Protein AF-0000000079002920 (afdb_homodimer)

pLDDT: mean 90.96, std 10.33, range [39.94, 98.31]

Solvent-accessible surface area (backbone atoms only — not comparable to full-atom values): 13428 Å² total; per-residue (Å²): 111,64,46,46,27,51,39,36,34,71,61,68,38,54,66,67,44,14,40,54,50,39,52,27,58,71,65,64,47,71,38,35,64,67,55,49,22,68,75,62,68,47,57,54,75,66,45,52,60,40,48,52,51,34,36,73,72,64,50,34,47,80,46,75,56,90,93,41,62,26,37,28,46,63,95,52,34,67,57,51,47,52,40,51,45,49,48,51,52,29,51,36,48,49,49,29,38,69,70,58,64,87,40,78,66,32,55,58,48,47,53,51,32,52,43,46,48,51,49,51,58,50,72,77,106,111,66,45,45,26,51,39,36,34,72,60,68,37,55,69,68,44,14,39,54,50,39,49,27,58,72,64,65,48,71,38,35,64,67,55,48,21,67,75,63,69,48,58,54,77,67,45,52,60,38,48,52,51,34,36,73,70,65,50,32,44,79,47,76,56,90,91,42,61,26,39,30,47,63,95,53,32,68,57,51,47,52,39,51,45,50,49,51,51,31,50,36,47,49,49,30,38,69,70,60,68,85,40,76,67,32,56,57,50,47,52,51,32,52,44,47,48,50,48,50,58,50,72,75,102

InterPro domains:
  IPR036388 Winged helix-like DNA-binding domain superfamily [G3DSA:1.10.10.10] (1-74)
  IPR036390 Winged helix DNA-binding domain superfamily [SSF46785] (3-101)

Foldseek 3Di:
DVVQLVVVVVLPADSLLSLLLVVQQVVQDWDFLVRSCVRSVHDSVVNVVSQVVCVVVVLWDWDDDPPTITIHGDPCSVVVSVLVSLVVVLVVLVVVLVVVPPDPVSVVSVVVSVVSVVVSVVSVD/DVVQLVVVVVLPADSLLSLLLVVQQVVQDWDFLVRSCVRSVHDSVVNVVSVVVCVVVVLWDWDDDPPTITIHGDPCSVVVSVLVSLVVVLVVLVVVLVVVPDDPVSVVSVVVSVVSVVVSVVSVD

Sequence (250 aa):
MRSLVDLLIFLGLPAVAASALAVLIKESIPLSLSELSEKTGYAKSHLCTHLKHLVFNGLVKVKKVGRKKLFYTDRDTLTRLIIKHLNELKSRIDFVVNETNNSEFSNILLSYSRKLHEVIYLGRIMRSLVDLLIFLGLPAVAASALAVLIKESIPLSLSELSEKTGYAKSHLCTHLKHLVFNGLVKVKKVGRKKLFYTDRDTLTRLIIKHLNELKSRIDFVVNETNNSEFSNILLSYSRKLHEVIYLGRI

Radius of gyration: 21.23 Å; Cα contacts (8 Å, |Δi|>4): 312; chains: 2; bounding box: 41×76×41 Å

Structure (mmCIF, N/CA/C/O backbone):
data_AF-0000000079002920-model_v1
#
loop_
_entity.id
_entity.type
_entity.pdbx_description
1 polymer 'HTH arsR-type domain-containing protein'
#
loop_
_atom_site.group_PDB
_atom_site.id
_atom_site.type_symbol
_atom_site.label_atom_id
_atom_site.label_alt_id
_atom_site.label_comp_id
_atom_site.label_asym_id
_atom_site.label_entity_id
_atom_site.label_seq_id
_atom_site.pdbx_PDB_ins_code
_atom_site.Cartn_x
_atom_site.Cartn_y
_atom_site.Cartn_z
_atom_site.occupancy
_atom_site.B_iso_or_equiv
_atom_si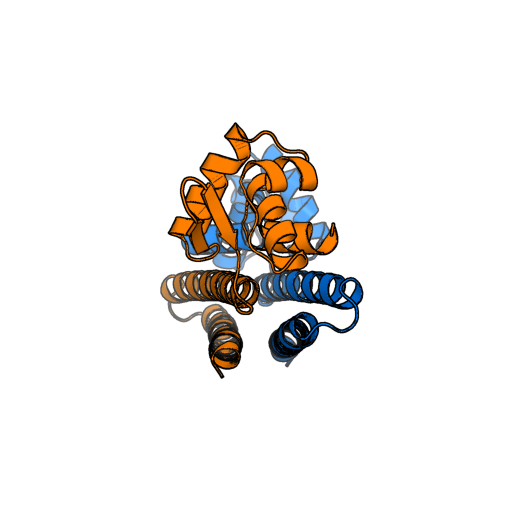te.auth_seq_id
_atom_site.auth_comp_id
_atom_site.auth_asym_id
_atom_site.auth_atom_id
_atom_site.pdbx_PDB_model_num
ATOM 1 N N . MET A 1 1 ? 5.906 11.891 15.695 1 69.06 1 MET A N 1
ATOM 2 C CA . MET A 1 1 ? 5.785 12.367 14.32 1 69.06 1 MET A CA 1
ATOM 3 C C . MET A 1 1 ? 6.285 11.32 13.336 1 69.06 1 MET A C 1
ATOM 5 O O . MET A 1 1 ? 5.785 11.234 12.211 1 69.06 1 MET A O 1
ATOM 9 N N . ARG A 1 2 ? 7.098 10.453 13.852 1 89.31 2 ARG A N 1
ATOM 10 C CA . ARG A 1 2 ? 7.723 9.469 12.969 1 89.31 2 ARG A CA 1
ATOM 11 C C . ARG A 1 2 ? 6.707 8.453 12.469 1 89.31 2 ARG A C 1
ATOM 13 O O . ARG A 1 2 ? 6.727 8.07 11.297 1 89.31 2 ARG A O 1
ATOM 20 N N . SER A 1 3 ? 5.754 8.195 13.312 1 94.69 3 SER A N 1
ATOM 21 C CA . SER A 1 3 ? 4.77 7.188 12.93 1 94.69 3 SER A CA 1
ATOM 22 C C . SER A 1 3 ? 3.842 7.707 11.844 1 94.69 3 SER A C 1
ATOM 24 O O . SER A 1 3 ? 3.432 6.953 10.961 1 94.69 3 SER A O 1
ATOM 26 N N . LEU A 1 4 ? 3.525 8.953 11.938 1 95.5 4 LEU A N 1
ATOM 27 C CA . LEU A 1 4 ? 2.648 9.539 10.93 1 95.5 4 LEU A CA 1
ATOM 28 C C . LEU A 1 4 ? 3.355 9.641 9.586 1 95.5 4 LEU A C 1
ATOM 30 O O . LEU A 1 4 ? 2.775 9.312 8.547 1 95.5 4 LEU A O 1
ATOM 34 N N . VAL A 1 5 ? 4.594 10.062 9.656 1 97.31 5 VAL A N 1
ATOM 35 C CA . VAL A 1 5 ? 5.375 10.148 8.43 1 97.31 5 VAL A CA 1
ATOM 36 C C . VAL A 1 5 ? 5.488 8.766 7.789 1 97.31 5 VAL A C 1
ATOM 38 O O . VAL A 1 5 ? 5.32 8.617 6.578 1 97.31 5 VAL A O 1
ATOM 41 N N . ASP A 1 6 ? 5.723 7.766 8.594 1 97.56 6 ASP A N 1
ATOM 42 C CA . ASP A 1 6 ? 5.84 6.395 8.102 1 97.56 6 ASP A CA 1
ATOM 43 C C . ASP A 1 6 ? 4.535 5.926 7.465 1 97.56 6 ASP A C 1
ATOM 45 O O . ASP A 1 6 ? 4.551 5.25 6.434 1 97.56 6 ASP A O 1
ATOM 49 N N . LEU A 1 7 ? 3.424 6.227 8.094 1 97.31 7 LEU A N 1
ATOM 50 C CA . LEU A 1 7 ? 2.119 5.875 7.539 1 97.31 7 LEU A CA 1
ATOM 51 C C . LEU A 1 7 ? 1.91 6.539 6.18 1 97.31 7 LEU A C 1
ATOM 53 O O . LEU A 1 7 ? 1.489 5.883 5.223 1 97.31 7 LEU A O 1
ATOM 57 N N . LEU A 1 8 ? 2.266 7.805 6.117 1 97.94 8 LEU A N 1
ATOM 58 C CA . LEU A 1 8 ? 2.051 8.555 4.883 1 97.94 8 LEU A CA 1
ATOM 59 C C . LEU A 1 8 ? 2.926 8.008 3.76 1 97.94 8 LEU A C 1
ATOM 61 O O . LEU A 1 8 ? 2.492 7.941 2.607 1 97.94 8 LEU A O 1
ATOM 65 N N . ILE A 1 9 ? 4.086 7.574 4.078 1 97.69 9 ILE A N 1
ATOM 66 C CA . ILE A 1 9 ? 4.965 6.934 3.107 1 97.69 9 ILE A CA 1
ATOM 67 C C . ILE A 1 9 ? 4.367 5.602 2.666 1 97.69 9 ILE A C 1
ATOM 69 O O . ILE A 1 9 ? 4.348 5.285 1.474 1 97.69 9 ILE A O 1
ATOM 73 N N . PHE A 1 10 ? 3.85 4.91 3.613 1 97.62 10 PHE A N 1
ATOM 74 C CA . PHE A 1 10 ? 3.205 3.641 3.307 1 97.62 10 PHE A CA 1
ATOM 75 C C . PHE A 1 10 ? 2.031 3.842 2.357 1 97.62 10 PHE A C 1
ATOM 77 O O . PHE A 1 10 ? 1.764 2.996 1.503 1 97.62 10 PHE A O 1
ATOM 84 N N . LEU A 1 11 ? 1.445 4.969 2.475 1 97.25 11 LEU A N 1
ATOM 85 C CA . LEU A 1 11 ? 0.283 5.281 1.651 1 97.25 11 LEU A CA 1
ATOM 86 C C . LEU A 1 11 ? 0.709 5.816 0.289 1 97.25 11 LEU A C 1
ATOM 88 O O . LEU A 1 11 ? -0.135 6.207 -0.521 1 97.25 11 LEU A O 1
ATOM 92 N N . GLY A 1 12 ? 1.978 5.957 0.015 1 95.75 12 GLY A N 1
ATOM 93 C CA . GLY A 1 12 ? 2.438 6.191 -1.345 1 95.75 12 GLY A CA 1
ATOM 94 C C . GLY A 1 12 ? 3.092 7.547 -1.527 1 95.75 12 GLY A C 1
ATOM 95 O O . GLY A 1 12 ? 3.475 7.91 -2.641 1 95.75 12 GLY A O 1
ATOM 96 N N . LEU A 1 13 ? 3.266 8.258 -0.504 1 97.06 13 LEU A N 1
ATOM 97 C CA . LEU A 1 13 ? 3.869 9.578 -0.649 1 97.06 13 LEU A CA 1
ATOM 98 C C . LEU A 1 13 ? 5.387 9.492 -0.55 1 97.06 13 LEU A C 1
ATOM 100 O O . LEU A 1 13 ? 5.922 8.734 0.26 1 97.06 13 LEU A O 1
ATOM 104 N N . PRO A 1 14 ? 6.078 10.336 -1.338 1 97.12 14 PRO A N 1
ATOM 105 C CA . PRO A 1 14 ? 7.516 10.469 -1.097 1 97.12 14 PRO A CA 1
ATOM 106 C C . PRO A 1 14 ? 7.832 11.062 0.276 1 97.12 14 PRO A C 1
ATOM 108 O O . PRO A 1 14 ? 7 11.75 0.862 1 97.12 14 PRO A O 1
ATOM 111 N N . ALA A 1 15 ? 9.039 10.805 0.728 1 97.19 15 ALA A N 1
ATOM 112 C CA . ALA A 1 15 ? 9.445 11.156 2.086 1 97.19 15 ALA A CA 1
ATOM 113 C C . ALA A 1 15 ? 9.242 12.641 2.354 1 97.19 15 ALA A C 1
ATOM 115 O O . ALA A 1 15 ? 8.719 13.023 3.402 1 97.19 15 ALA A O 1
ATOM 116 N N . VAL A 1 16 ? 9.602 13.438 1.418 1 97.75 16 VAL A N 1
ATOM 117 C CA . VAL A 1 16 ? 9.531 14.883 1.608 1 97.75 16 VAL A CA 1
ATOM 118 C C . VAL A 1 16 ? 8.07 15.328 1.696 1 97.75 16 VAL A C 1
ATOM 120 O O . VAL A 1 16 ? 7.699 16.094 2.586 1 97.75 16 VAL A O 1
ATOM 123 N N . ALA A 1 17 ? 7.238 14.789 0.786 1 97.94 17 ALA A N 1
ATOM 124 C CA . ALA A 1 17 ? 5.809 15.094 0.804 1 97.94 17 ALA A CA 1
ATOM 125 C C . ALA A 1 17 ? 5.156 14.594 2.09 1 97.94 17 ALA A C 1
ATOM 127 O O . ALA A 1 17 ? 4.332 15.289 2.686 1 97.94 17 ALA A O 1
ATOM 128 N N . ALA A 1 18 ? 5.594 13.438 2.496 1 98.06 18 ALA A N 1
ATOM 129 C CA . ALA A 1 18 ? 5.07 12.836 3.723 1 98.06 18 ALA A CA 1
ATOM 130 C C . ALA A 1 18 ? 5.41 13.695 4.938 1 98.06 18 ALA A C 1
ATOM 132 O O . ALA A 1 18 ? 4.562 13.914 5.809 1 98.06 18 ALA A O 1
ATOM 133 N N . SER A 1 19 ? 6.586 14.148 4.98 1 97.88 19 SER A N 1
ATOM 134 C CA . SER A 1 19 ? 7.027 14.984 6.094 1 97.88 19 SER A CA 1
ATOM 135 C C . SER A 1 19 ? 6.25 16.297 6.137 1 97.88 19 SER A C 1
ATOM 137 O O . SER A 1 19 ? 5.773 16.703 7.195 1 97.88 19 SER A O 1
ATOM 139 N N . ALA A 1 20 ? 6.152 16.922 4.977 1 98.06 20 ALA A N 1
ATOM 140 C CA . ALA A 1 20 ? 5.414 18.188 4.898 1 98.06 20 ALA A CA 1
ATOM 141 C C . ALA A 1 20 ? 3.961 18 5.328 1 98.06 20 ALA A C 1
ATOM 143 O O . ALA A 1 20 ? 3.439 18.766 6.133 1 98.06 20 ALA A O 1
ATOM 144 N N . LEU A 1 21 ? 3.35 16.969 4.816 1 97.31 21 LEU A N 1
ATOM 145 C CA . LEU A 1 21 ? 1.95 16.703 5.125 1 97.31 21 LEU A CA 1
ATOM 146 C C . LEU A 1 21 ? 1.777 16.359 6.602 1 97.31 21 LEU A C 1
ATOM 148 O O . LEU A 1 21 ? 0.814 16.781 7.234 1 97.31 21 LEU A O 1
ATOM 152 N N . ALA A 1 22 ? 2.709 15.594 7.113 1 96.31 22 ALA A N 1
ATOM 153 C CA . ALA A 1 22 ? 2.654 15.227 8.523 1 96.31 22 ALA A CA 1
ATOM 154 C C . ALA A 1 22 ? 2.674 16.469 9.414 1 96.31 22 ALA A C 1
ATOM 156 O O . ALA A 1 22 ? 1.902 16.562 10.375 1 96.31 22 ALA A O 1
ATOM 157 N N . VAL A 1 23 ? 3.512 17.375 9.117 1 96.5 23 VAL A N 1
ATOM 158 C CA . VAL A 1 23 ? 3.617 18.609 9.898 1 96.5 23 VAL A CA 1
ATOM 159 C C . VAL A 1 23 ? 2.305 19.391 9.812 1 96.5 23 VAL A C 1
ATOM 161 O O . VAL A 1 23 ? 1.801 19.875 10.828 1 96.5 23 VAL A O 1
ATOM 164 N N . LEU A 1 24 ? 1.743 19.453 8.641 1 96.19 24 LEU A N 1
ATOM 165 C CA . LEU A 1 24 ? 0.503 20.203 8.445 1 96.19 24 LEU A CA 1
ATOM 166 C C . LEU A 1 24 ? -0.642 19.547 9.219 1 96.19 24 LEU A C 1
ATOM 168 O O . LEU A 1 24 ? -1.456 20.25 9.828 1 96.19 24 LEU A O 1
ATOM 172 N N . ILE A 1 25 ? -0.699 18.281 9.172 1 93.06 25 ILE A N 1
ATOM 173 C CA . ILE A 1 25 ? -1.754 17.562 9.883 1 93.06 25 ILE A CA 1
ATOM 174 C C . ILE A 1 25 ? -1.587 17.75 11.383 1 93.06 25 ILE A C 1
ATOM 176 O O . ILE A 1 25 ? -2.553 18.062 12.094 1 93.06 25 ILE A O 1
ATOM 180 N N . LYS A 1 26 ? -0.4 17.594 11.844 1 90.94 26 LYS A N 1
ATOM 181 C CA . LYS A 1 26 ? -0.115 17.672 13.273 1 90.94 26 LYS A CA 1
ATOM 182 C C . LYS A 1 26 ? -0.377 19.078 13.805 1 90.94 26 LYS A C 1
ATOM 184 O O . LYS A 1 26 ? -0.956 19.234 14.883 1 90.94 26 LYS A O 1
ATOM 189 N N . GLU A 1 27 ? 0.115 20.062 13.086 1 91.62 27 GLU A N 1
ATOM 190 C CA . GLU A 1 27 ? -0.004 21.438 13.547 1 91.62 27 GLU A CA 1
ATOM 191 C C . GLU A 1 27 ? -1.447 21.922 13.469 1 91.62 27 GLU A C 1
ATOM 193 O O . GLU A 1 27 ? -1.874 22.766 14.273 1 91.62 27 GLU A O 1
ATOM 198 N N . SER A 1 28 ? -2.172 21.453 12.469 1 91 28 SER A N 1
ATOM 199 C CA . SER A 1 28 ? -3.586 21.781 12.289 1 91 28 SER A CA 1
ATOM 200 C C . SER A 1 28 ? -3.801 23.281 12.148 1 91 28 SER A C 1
ATOM 202 O O . SER A 1 28 ? -4.816 23.812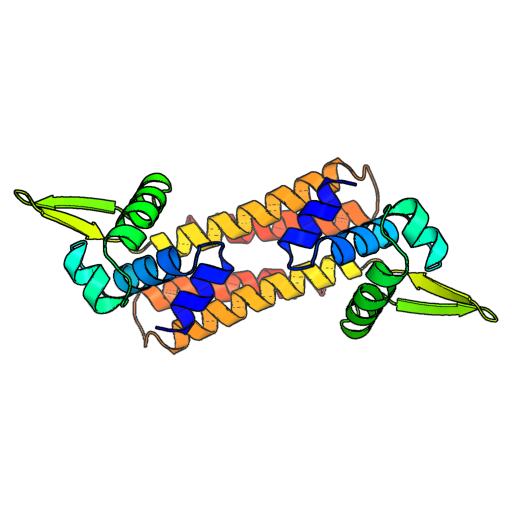 12.609 1 91 28 SER A O 1
ATOM 204 N N . ILE A 1 29 ? -2.812 24.078 11.742 1 94.25 29 ILE A N 1
ATOM 205 C CA . ILE A 1 29 ? -2.898 25.484 11.414 1 94.25 29 ILE A CA 1
ATOM 206 C C . ILE A 1 29 ? -2.193 25.75 10.086 1 94.25 29 ILE A C 1
ATOM 208 O O . ILE A 1 29 ? -1.338 24.969 9.656 1 94.25 29 ILE A O 1
ATOM 212 N N . PRO A 1 30 ? -2.574 26.828 9.391 1 97.38 30 PRO A N 1
ATOM 213 C CA . PRO A 1 30 ? -1.88 27.156 8.148 1 97.38 30 PRO A CA 1
ATOM 214 C C . PRO A 1 30 ? -0.415 27.531 8.367 1 97.38 30 PRO A C 1
ATOM 216 O O . PRO A 1 30 ? -0.089 28.219 9.336 1 97.38 30 PRO A O 1
ATOM 219 N N . LEU A 1 31 ? 0.465 27.047 7.547 1 97.94 31 LEU A N 1
ATOM 220 C CA . LEU A 1 31 ? 1.896 27.312 7.652 1 97.94 31 LEU A CA 1
ATOM 221 C C . LEU A 1 31 ? 2.463 27.781 6.32 1 97.94 31 LEU A C 1
ATOM 223 O O . LEU A 1 31 ? 2.043 27.312 5.262 1 97.94 31 LEU A O 1
ATOM 227 N N . SER A 1 32 ? 3.41 28.656 6.406 1 98 32 SER A N 1
ATOM 228 C CA . SER A 1 32 ? 4.117 29.109 5.211 1 98 32 SER A CA 1
ATOM 229 C C . SER A 1 32 ? 5.184 28.109 4.789 1 98 32 SER A C 1
ATOM 231 O O . SER A 1 32 ? 5.504 27.188 5.539 1 98 32 SER A O 1
ATOM 233 N N . LEU A 1 33 ? 5.664 28.359 3.51 1 97.62 33 LEU A N 1
ATOM 234 C CA . LEU A 1 33 ? 6.762 27.531 3.021 1 97.62 33 LEU A CA 1
ATOM 235 C C . LEU A 1 33 ? 7.957 27.594 3.965 1 97.62 33 LEU A C 1
ATOM 237 O O . LEU A 1 33 ? 8.586 26.578 4.25 1 97.62 33 LEU A O 1
ATOM 241 N N . SER A 1 34 ? 8.258 28.719 4.539 1 97.75 34 SER A N 1
ATOM 242 C CA . SER A 1 34 ? 9.383 28.922 5.445 1 97.75 34 SER A CA 1
ATOM 243 C C . SER A 1 34 ? 9.18 28.156 6.75 1 97.75 34 SER A C 1
ATOM 245 O O . SER A 1 34 ? 10.117 27.531 7.258 1 97.75 34 SER A O 1
ATOM 247 N N . GLU A 1 35 ? 8.031 28.25 7.273 1 97.94 35 GLU A N 1
ATOM 248 C CA . GLU A 1 35 ? 7.723 27.531 8.5 1 97.94 35 GLU A CA 1
ATOM 249 C C . GLU A 1 35 ? 7.809 26.016 8.297 1 97.94 35 GLU A C 1
ATOM 251 O O . GLU A 1 35 ? 8.305 25.297 9.156 1 97.94 35 GLU A O 1
ATOM 256 N N . LEU A 1 36 ? 7.309 25.531 7.199 1 98.06 36 LEU A N 1
ATOM 257 C CA . LEU A 1 36 ? 7.387 24.109 6.879 1 98.06 36 LEU A CA 1
ATOM 258 C C . LEU A 1 36 ? 8.836 23.656 6.762 1 98.06 36 LEU A C 1
ATOM 260 O O . LEU A 1 36 ? 9.195 22.562 7.223 1 98.06 36 LEU A O 1
ATOM 264 N N . SER A 1 37 ? 9.633 24.516 6.121 1 98.31 37 SER A N 1
ATOM 265 C CA . SER A 1 37 ? 11.055 24.203 6 1 98.31 37 SER A CA 1
ATOM 266 C C . SER A 1 37 ? 11.711 24.062 7.371 1 98.31 37 SER A C 1
ATOM 268 O O . SER A 1 37 ? 12.461 23.125 7.617 1 98.31 37 SER A O 1
ATOM 270 N N . GLU A 1 38 ? 11.414 24.922 8.281 1 98 38 GLU A N 1
ATOM 271 C CA . GLU A 1 38 ? 11.961 24.891 9.633 1 98 38 GLU A CA 1
ATOM 272 C C . GLU A 1 38 ? 11.516 23.641 10.391 1 98 38 GLU A C 1
ATOM 274 O O . GLU A 1 38 ? 12.32 22.984 11.047 1 98 38 GLU A O 1
ATOM 279 N N . LYS A 1 39 ? 10.312 23.297 10.242 1 97.12 39 LYS A N 1
ATOM 280 C CA . LYS A 1 39 ? 9.727 22.219 11.031 1 97.12 39 LYS A CA 1
ATOM 281 C C . LYS A 1 39 ? 10.109 20.844 10.469 1 97.12 39 LYS A C 1
ATOM 283 O O . LYS A 1 39 ? 10.141 19.859 11.203 1 97.12 39 LYS A O 1
ATOM 288 N N . THR A 1 40 ? 10.312 20.719 9.203 1 96.88 40 THR A N 1
ATOM 289 C CA . THR A 1 40 ? 10.609 19.438 8.578 1 96.88 40 THR A CA 1
ATOM 290 C C . THR A 1 40 ? 12.117 19.234 8.445 1 96.88 40 THR A C 1
ATOM 292 O O . THR A 1 40 ? 12.594 18.109 8.352 1 96.88 40 THR A O 1
ATOM 295 N N . GLY A 1 41 ? 12.781 20.297 8.281 1 97.25 41 GLY A N 1
ATOM 296 C CA . GLY A 1 41 ? 14.219 20.25 8.055 1 97.25 41 GLY A CA 1
ATOM 297 C C . GLY A 1 41 ? 14.586 20.156 6.582 1 97.25 41 GLY A C 1
ATOM 298 O O . GLY A 1 41 ? 15.766 20.078 6.238 1 97.25 41 GLY A O 1
ATOM 299 N N . TYR A 1 42 ? 13.633 20.172 5.73 1 97.19 42 TYR A N 1
ATOM 300 C CA . TYR A 1 42 ? 13.898 20.125 4.293 1 97.19 42 TYR A CA 1
ATOM 301 C C . TYR A 1 42 ? 14.031 21.547 3.73 1 97.19 42 TYR A C 1
ATOM 303 O O . TYR A 1 42 ? 13.445 22.484 4.262 1 97.19 42 TYR A O 1
ATOM 311 N N . ALA A 1 43 ? 14.758 21.688 2.611 1 97.44 43 ALA A N 1
ATOM 312 C CA . ALA A 1 43 ? 14.914 22.953 1.918 1 97.44 43 ALA A CA 1
ATOM 313 C C . ALA A 1 43 ? 13.602 23.375 1.256 1 97.44 43 ALA A C 1
ATOM 315 O O . ALA A 1 43 ? 12.812 22.531 0.838 1 97.44 43 ALA A O 1
ATOM 316 N N . LYS A 1 44 ? 13.391 24.703 1.089 1 97.5 44 LYS A N 1
ATOM 317 C CA . LYS A 1 44 ? 12.18 25.25 0.492 1 97.5 44 LYS A CA 1
ATOM 318 C C . LYS A 1 44 ? 11.992 24.75 -0.936 1 97.5 44 LYS A C 1
ATOM 320 O O . LYS A 1 44 ? 10.867 24.484 -1.36 1 97.5 44 LYS A O 1
ATOM 325 N N . SER A 1 45 ? 13.031 24.672 -1.671 1 95.81 45 SER A N 1
ATOM 326 C CA . SER A 1 45 ? 12.961 24.219 -3.059 1 95.81 45 SER A CA 1
ATOM 327 C C . SER A 1 45 ? 12.391 22.812 -3.158 1 95.81 45 SER A C 1
ATOM 329 O O . SER A 1 45 ? 11.594 22.531 -4.051 1 95.81 45 SER A O 1
ATOM 331 N N . HIS A 1 46 ? 12.758 21.891 -2.252 1 94.81 46 HIS A N 1
ATOM 332 C CA . HIS A 1 46 ? 12.266 20.516 -2.227 1 94.81 46 HIS A CA 1
ATOM 333 C C . HIS A 1 46 ? 10.797 20.469 -1.823 1 94.81 46 HIS A C 1
ATOM 335 O O . HIS A 1 46 ? 10.023 19.688 -2.367 1 94.81 46 HIS A O 1
ATOM 341 N N . LEU A 1 47 ? 10.484 21.359 -0.972 1 97.81 47 LEU A N 1
ATOM 342 C CA . LEU A 1 47 ? 9.125 21.359 -0.433 1 97.81 47 LEU A CA 1
ATOM 343 C C . LEU A 1 47 ? 8.141 21.953 -1.436 1 97.81 47 LEU A C 1
ATOM 345 O O . LEU A 1 47 ? 7.008 21.484 -1.545 1 97.81 47 LEU A O 1
ATOM 349 N N . CYS A 1 48 ? 8.562 23.016 -2.084 1 96.56 48 CYS A N 1
ATOM 350 C CA . CYS A 1 48 ? 7.668 23.75 -2.979 1 96.56 48 CYS A CA 1
ATOM 351 C C . CYS A 1 48 ? 7.062 22.812 -4.016 1 96.56 48 CYS A C 1
ATOM 353 O O . CYS A 1 48 ? 5.84 22.75 -4.172 1 96.56 48 CYS A O 1
ATOM 355 N N . THR A 1 49 ? 7.871 21.969 -4.691 1 96.25 49 THR A N 1
ATOM 356 C CA . THR A 1 49 ? 7.426 21.047 -5.723 1 96.25 49 THR A CA 1
ATOM 357 C C . THR A 1 49 ? 6.457 20.016 -5.148 1 96.25 49 THR A C 1
ATOM 359 O O . THR A 1 49 ? 5.414 19.734 -5.746 1 96.25 49 THR A O 1
ATOM 362 N N . HIS A 1 50 ? 6.75 19.469 -4.023 1 97.5 50 HIS A N 1
ATOM 363 C CA . HIS A 1 50 ? 5.914 18.438 -3.404 1 97.5 50 HIS A CA 1
ATOM 364 C C . HIS A 1 50 ? 4.602 19.031 -2.906 1 97.5 50 HIS A C 1
ATOM 366 O O . HIS A 1 50 ? 3.555 18.391 -2.986 1 97.5 50 HIS A O 1
ATOM 372 N N . LEU A 1 51 ? 4.691 20.266 -2.416 1 97.69 51 LEU A N 1
ATOM 373 C CA . LEU A 1 51 ? 3.475 20.938 -1.977 1 97.69 51 LEU A CA 1
ATOM 374 C C . LEU A 1 51 ? 2.533 21.188 -3.152 1 97.69 51 LEU A C 1
ATOM 376 O O . LEU A 1 51 ? 1.318 21.016 -3.023 1 97.69 51 LEU A O 1
ATOM 380 N N . LYS A 1 52 ? 3.111 21.562 -4.227 1 97.06 52 LYS A N 1
ATOM 381 C CA . LYS A 1 52 ? 2.305 21.75 -5.426 1 97.06 52 LY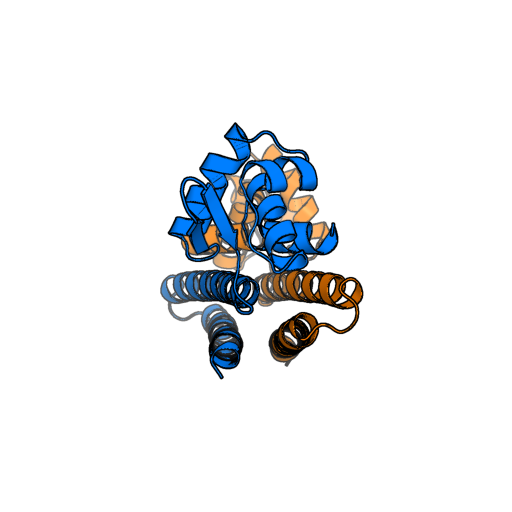S A CA 1
ATOM 382 C C . LYS A 1 52 ? 1.568 20.469 -5.801 1 97.06 52 LYS A C 1
ATOM 384 O O . LYS A 1 52 ? 0.387 20.5 -6.148 1 97.06 52 LYS A O 1
ATOM 389 N N . HIS A 1 53 ? 2.217 19.359 -5.703 1 96.25 53 HIS A N 1
ATOM 390 C CA . HIS A 1 53 ? 1.61 18.062 -6.004 1 96.25 53 HIS A CA 1
ATOM 391 C C . HIS A 1 53 ? 0.527 17.719 -4.992 1 96.25 53 HIS A C 1
ATOM 393 O O . HIS A 1 53 ? -0.532 17.203 -5.359 1 96.25 53 HIS A O 1
ATOM 399 N N . LEU A 1 54 ? 0.805 17.953 -3.734 1 97.12 54 LEU A N 1
ATOM 400 C CA . LEU A 1 54 ? -0.162 17.672 -2.68 1 97.12 54 LEU A CA 1
ATOM 401 C C . LEU A 1 54 ? -1.419 18.516 -2.852 1 97.12 54 LEU A C 1
ATOM 403 O O . LEU A 1 54 ? -2.529 18.047 -2.596 1 97.12 54 LEU A O 1
ATOM 407 N N . VAL A 1 55 ? -1.214 19.766 -3.291 1 96.62 55 VAL A N 1
ATOM 408 C CA . VAL A 1 55 ? -2.336 20.656 -3.553 1 96.62 55 VAL A CA 1
ATOM 409 C C . VAL A 1 55 ? -3.127 20.156 -4.758 1 96.62 55 VAL A C 1
ATOM 411 O O . VAL A 1 55 ? -4.359 20.078 -4.715 1 96.62 55 VAL A O 1
ATOM 414 N N . PHE A 1 56 ? -2.414 19.734 -5.773 1 95.81 56 PHE A N 1
ATOM 415 C CA . PHE A 1 56 ? -3.035 19.234 -6.996 1 95.81 56 PHE A CA 1
ATOM 416 C C . PHE A 1 56 ? -3.902 18.016 -6.703 1 95.81 56 PHE A C 1
ATOM 418 O O . PHE A 1 56 ? -4.977 17.859 -7.285 1 95.81 56 PHE A O 1
ATOM 425 N N . ASN A 1 57 ? -3.504 17.188 -5.746 1 92.88 57 ASN A N 1
ATOM 426 C CA . ASN A 1 57 ? -4.219 15.953 -5.418 1 92.88 57 ASN A CA 1
ATOM 427 C C . ASN A 1 57 ? -5.262 16.188 -4.328 1 92.88 57 ASN A C 1
ATOM 429 O O . ASN A 1 57 ? -5.848 15.234 -3.809 1 92.88 57 ASN A O 1
ATOM 433 N N . GLY A 1 58 ? -5.371 17.375 -3.918 1 94.06 58 GLY A N 1
ATOM 434 C CA . GLY A 1 58 ? -6.41 17.75 -2.971 1 94.06 58 GLY A CA 1
ATOM 435 C C . GLY A 1 58 ? -6.062 17.391 -1.537 1 94.06 58 GLY A C 1
ATOM 436 O O . GLY A 1 58 ? -6.938 17.375 -0.666 1 94.06 58 GLY A O 1
ATOM 437 N N . LEU A 1 59 ? -4.867 17.141 -1.223 1 96 59 LEU A N 1
ATOM 438 C CA . LEU A 1 59 ? -4.449 16.719 0.109 1 96 59 LEU A CA 1
ATOM 439 C C . LEU A 1 59 ? -4.062 17.922 0.967 1 96 59 LEU A C 1
ATOM 441 O O . LEU A 1 59 ? -4.102 17.844 2.197 1 96 59 LEU A O 1
ATOM 445 N N . VAL A 1 60 ? -3.617 18.969 0.295 1 97.56 60 VAL A N 1
ATOM 446 C CA . VAL A 1 60 ? -3.25 20.219 0.961 1 97.56 60 VAL A CA 1
ATOM 447 C C . VAL A 1 60 ? -4.016 21.375 0.337 1 97.56 60 VAL A C 1
ATOM 449 O O . VAL A 1 60 ? -4.23 21.406 -0.877 1 97.56 60 VAL A O 1
ATOM 452 N N . LYS A 1 61 ? -4.461 22.219 1.09 1 97.19 61 LYS A N 1
ATOM 453 C CA . LYS A 1 61 ? -5.129 23.438 0.631 1 97.19 61 LYS A CA 1
ATOM 454 C C . LYS A 1 61 ? -4.223 24.656 0.779 1 97.19 61 LYS A C 1
ATOM 456 O O . LYS A 1 61 ? -3.273 24.625 1.567 1 97.19 61 LYS A O 1
ATOM 461 N N . VAL A 1 62 ? -4.559 25.734 0.035 1 96.94 62 VAL A N 1
ATOM 462 C CA . VAL A 1 62 ? -3.748 26.953 0.05 1 96.94 62 VAL A CA 1
ATOM 463 C C . VAL A 1 62 ? -4.633 28.156 0.354 1 96.94 62 VAL A C 1
ATOM 465 O O . VAL A 1 62 ? -5.75 28.266 -0.162 1 96.94 62 VAL A O 1
ATOM 468 N N . LYS A 1 63 ? -4.234 28.891 1.218 1 95.56 63 LYS A N 1
ATOM 469 C CA . LYS A 1 63 ? -4.84 30.188 1.521 1 95.56 63 LYS A CA 1
ATOM 470 C C . LYS A 1 63 ? -3.836 31.328 1.319 1 95.56 63 LYS A C 1
ATOM 472 O O . LYS A 1 63 ? -2.686 31.234 1.75 1 95.56 63 LYS A O 1
ATOM 477 N N . LYS A 1 64 ? -4.301 32.375 0.646 1 95.06 64 LYS A N 1
ATOM 478 C CA . LYS A 1 64 ? -3.443 33.531 0.447 1 95.06 64 LYS A CA 1
ATOM 479 C C . LYS A 1 64 ? -3.807 34.656 1.418 1 95.06 64 LYS A C 1
ATOM 481 O O . LYS A 1 64 ? -4.973 35.062 1.523 1 95.06 64 LYS A O 1
ATOM 486 N N . VAL A 1 65 ? -2.941 35.062 2.137 1 93.38 65 VAL A N 1
ATOM 487 C CA . VAL A 1 65 ? -3.078 36.219 3.031 1 93.38 65 VAL A CA 1
ATOM 488 C C . VAL A 1 65 ? -2.055 37.281 2.664 1 93.38 65 VAL A C 1
ATOM 490 O O . VAL A 1 65 ? -0.871 37.156 2.984 1 93.38 65 VAL A O 1
ATOM 493 N N . GLY A 1 66 ? -2.594 38.375 2.152 1 94.69 66 GLY A N 1
ATOM 494 C CA . GLY A 1 66 ? -1.662 39.344 1.593 1 94.69 66 GLY A CA 1
ATOM 495 C C . GLY A 1 66 ? -0.767 38.75 0.519 1 94.69 66 GLY A C 1
ATOM 496 O O . GLY A 1 66 ? -1.256 38.219 -0.474 1 94.69 66 GLY A O 1
ATOM 497 N N . ARG A 1 67 ? 0.545 38.812 0.701 1 91.44 67 ARG A N 1
ATOM 498 C CA . ARG A 1 67 ? 1.509 38.281 -0.252 1 91.44 67 ARG A CA 1
ATOM 499 C C . ARG A 1 67 ? 1.977 36.875 0.169 1 91.44 67 ARG A C 1
ATOM 501 O O . ARG A 1 67 ? 2.785 36.25 -0.522 1 91.44 67 ARG A O 1
ATOM 508 N N . LYS A 1 68 ? 1.412 36.406 1.249 1 93.38 68 LYS A N 1
ATOM 509 C CA . LYS A 1 68 ? 1.888 35.125 1.8 1 93.38 68 LYS A CA 1
ATOM 510 C C . LYS A 1 68 ? 0.975 33.969 1.396 1 93.38 68 LYS A C 1
ATOM 512 O O . LYS A 1 68 ? -0.25 34.094 1.425 1 93.38 68 LYS A O 1
ATOM 517 N N . LYS A 1 69 ? 1.645 33 0.897 1 96.56 69 LYS A N 1
ATOM 518 C CA . LYS A 1 69 ? 0.961 31.734 0.626 1 96.56 69 LYS A CA 1
ATOM 519 C C . LYS A 1 69 ? 1.04 30.797 1.828 1 96.56 69 LYS A C 1
ATOM 521 O O . LYS A 1 69 ? 2.131 30.484 2.314 1 96.56 69 LYS A O 1
ATOM 526 N N . LEU A 1 70 ? -0.151 30.391 2.359 1 98.25 70 LEU A N 1
ATOM 527 C CA . LEU A 1 70 ? -0.187 29.5 3.514 1 98.25 70 LEU A CA 1
ATOM 528 C C . LEU A 1 70 ? -0.803 28.156 3.143 1 98.25 70 LEU A C 1
ATOM 530 O O . LEU A 1 70 ? -1.779 28.094 2.393 1 98.25 70 LEU A O 1
ATOM 534 N N . PHE A 1 71 ? -0.237 27.078 3.664 1 98.31 71 PHE A N 1
ATOM 535 C CA . PHE A 1 71 ? -0.684 25.719 3.391 1 98.31 71 PHE A CA 1
ATOM 536 C C . PHE A 1 71 ? -1.352 25.109 4.617 1 98.31 71 PHE A C 1
ATOM 538 O O . PHE A 1 71 ? -0.884 25.312 5.742 1 98.31 71 PHE A O 1
ATOM 545 N N . TYR A 1 72 ? -2.434 24.406 4.402 1 97.19 72 TYR A N 1
ATOM 546 C CA . TYR A 1 72 ? -3.105 23.75 5.52 1 97.19 72 TYR A CA 1
ATOM 547 C C . TYR A 1 72 ? -3.873 22.516 5.051 1 97.19 72 TYR A C 1
ATOM 549 O O . TYR A 1 72 ? -4.031 22.297 3.848 1 97.19 72 TYR A O 1
ATOM 557 N N . THR A 1 73 ? -4.234 21.656 5.988 1 95.25 73 THR A N 1
ATOM 558 C CA . THR A 1 73 ? -5.012 20.469 5.711 1 95.25 73 THR A CA 1
ATOM 559 C C . THR A 1 73 ? -6.336 20.484 6.473 1 95.25 73 THR A C 1
ATOM 561 O O . THR A 1 73 ? -6.473 21.188 7.469 1 95.25 73 THR A O 1
ATOM 564 N N . ASP A 1 74 ? -7.293 19.812 5.934 1 90 74 ASP A N 1
ATOM 565 C CA . ASP A 1 74 ? -8.531 19.656 6.688 1 90 74 ASP A CA 1
ATOM 566 C C . ASP A 1 74 ? -8.547 18.344 7.453 1 90 74 ASP A C 1
ATOM 568 O O . ASP A 1 74 ? -7.598 17.562 7.359 1 90 74 ASP A O 1
ATOM 572 N N . ARG A 1 75 ? -9.602 18.109 8.25 1 83.75 75 ARG A N 1
ATOM 573 C CA . ARG A 1 75 ? -9.688 16.969 9.172 1 83.75 75 ARG A CA 1
ATOM 574 C C . ARG A 1 75 ? -9.812 15.656 8.414 1 83.75 75 ARG A C 1
ATOM 576 O O . ARG A 1 75 ? -9.508 14.594 8.953 1 83.75 75 ARG A O 1
ATOM 583 N N . ASP A 1 76 ? -10.125 15.68 7.098 1 87.56 76 ASP A N 1
ATOM 584 C CA . ASP A 1 76 ? -10.422 14.469 6.344 1 87.56 76 ASP A CA 1
ATOM 585 C C . ASP A 1 76 ? -9.242 14.078 5.445 1 87.56 76 ASP A C 1
ATOM 587 O O . ASP A 1 76 ? -9.297 13.07 4.742 1 87.56 76 ASP A O 1
ATOM 591 N N . THR A 1 77 ? -8.203 14.875 5.453 1 92.38 77 THR A N 1
ATOM 592 C CA . THR A 1 77 ? -7.098 14.68 4.52 1 92.38 77 THR A CA 1
ATOM 593 C C . THR A 1 77 ? -6.512 13.281 4.648 1 92.38 77 THR A C 1
ATOM 595 O O . THR A 1 77 ? -6.367 12.562 3.654 1 92.38 77 THR A O 1
ATOM 598 N N . LEU A 1 78 ? -6.164 12.906 5.859 1 90.94 78 LEU A N 1
ATOM 599 C CA . LEU A 1 78 ? -5.566 11.594 6.074 1 90.94 78 LEU A CA 1
ATOM 600 C C . LEU A 1 78 ? -6.531 10.484 5.664 1 90.94 78 LEU A C 1
ATOM 602 O O . LEU A 1 78 ? -6.133 9.516 5.016 1 90.94 78 LEU A O 1
ATOM 606 N N . THR A 1 79 ? -7.781 10.641 6.012 1 88.5 79 THR A N 1
ATOM 607 C CA . THR A 1 79 ? -8.805 9.664 5.648 1 88.5 79 THR A CA 1
ATOM 608 C C . THR A 1 79 ? -8.914 9.539 4.129 1 88.5 79 THR A C 1
ATOM 610 O O . THR A 1 79 ? -9.039 8.438 3.598 1 88.5 79 THR A O 1
ATOM 613 N N . ARG A 1 80 ? -8.883 10.648 3.496 1 89.88 80 ARG A N 1
ATOM 614 C CA . ARG A 1 80 ? -8.938 10.656 2.039 1 89.88 80 ARG A CA 1
ATOM 615 C C . ARG A 1 80 ? -7.773 9.875 1.44 1 89.88 80 ARG A C 1
ATOM 617 O O . ARG A 1 80 ? -7.945 9.148 0.46 1 89.88 80 ARG A O 1
ATOM 624 N N . LEU A 1 81 ? -6.688 10.039 2.025 1 93.56 81 LEU A N 1
ATOM 625 C CA . LEU A 1 81 ? -5.504 9.344 1.534 1 93.56 81 LEU A CA 1
ATOM 626 C C . LEU A 1 81 ? -5.617 7.844 1.764 1 93.56 81 LEU A C 1
ATOM 628 O O . LEU A 1 81 ? -5.258 7.047 0.892 1 93.56 81 LEU A O 1
ATOM 632 N N . ILE A 1 82 ? -6.098 7.43 2.912 1 93.5 82 ILE A N 1
ATOM 633 C CA . ILE A 1 82 ? -6.289 6.02 3.23 1 93.5 82 ILE A CA 1
ATOM 634 C C . ILE A 1 82 ? -7.297 5.406 2.262 1 93.5 82 ILE A C 1
ATOM 636 O O . ILE A 1 82 ? -7.055 4.332 1.707 1 93.5 82 ILE A O 1
ATOM 640 N N . ILE A 1 83 ? -8.359 6.121 2.012 1 90.69 83 ILE A N 1
ATOM 641 C CA . ILE A 1 83 ? -9.398 5.652 1.111 1 90.69 83 ILE A CA 1
ATOM 642 C C . ILE A 1 83 ? -8.836 5.504 -0.301 1 90.69 83 ILE A C 1
ATOM 644 O O . ILE A 1 83 ? -9.125 4.523 -0.991 1 90.69 83 ILE A O 1
ATOM 648 N N . LYS A 1 84 ? -8.141 6.441 -0.686 1 92.94 84 LYS A N 1
ATOM 649 C CA . LYS A 1 84 ? -7.523 6.371 -2.008 1 92.94 84 LYS A CA 1
ATOM 650 C C . LYS A 1 84 ? -6.648 5.125 -2.139 1 92.94 84 LYS A C 1
ATOM 652 O O . LYS A 1 84 ? -6.668 4.453 -3.172 1 92.94 84 LYS A O 1
ATOM 657 N N . HIS A 1 85 ? -5.863 4.871 -1.143 1 95.31 85 HIS A N 1
ATOM 658 C CA . HIS A 1 85 ? -4.996 3.699 -1.132 1 95.31 85 HIS A CA 1
ATOM 659 C C . HIS A 1 85 ? -5.805 2.41 -1.215 1 95.31 85 HIS A C 1
ATOM 661 O O . HIS A 1 85 ? -5.473 1.511 -1.991 1 95.31 85 HIS A O 1
ATOM 667 N N . LEU A 1 86 ? -6.84 2.305 -0.444 1 94.44 86 LEU A N 1
ATOM 668 C CA . LEU A 1 86 ? -7.695 1.124 -0.449 1 94.44 86 LEU A CA 1
ATOM 669 C C . LEU A 1 86 ? -8.414 0.977 -1.787 1 94.44 86 LEU A C 1
ATOM 671 O O . LEU A 1 86 ? -8.609 -0.14 -2.271 1 94.44 86 LEU A O 1
ATOM 675 N N . ASN A 1 87 ? -8.82 2.086 -2.35 1 94.06 87 ASN A N 1
ATOM 676 C CA . ASN A 1 87 ? -9.453 2.053 -3.666 1 94.06 87 ASN A CA 1
ATOM 677 C C . ASN A 1 87 ? -8.492 1.537 -4.734 1 94.06 87 ASN A C 1
ATOM 679 O O . ASN A 1 87 ? -8.906 0.829 -5.656 1 94.06 87 ASN A O 1
ATOM 683 N N . GLU A 1 88 ? -7.258 1.963 -4.625 1 95.94 88 GLU A N 1
ATOM 684 C CA . GLU A 1 88 ? -6.254 1.461 -5.555 1 95.94 88 GLU A CA 1
ATOM 685 C C . GLU A 1 88 ? -6.094 -0.052 -5.434 1 95.94 88 GLU A C 1
ATOM 687 O O . GLU A 1 88 ? -6.004 -0.755 -6.441 1 95.94 88 GLU A O 1
ATOM 692 N N . LEU A 1 89 ? -6.027 -0.527 -4.219 1 96.38 89 LEU A N 1
ATOM 693 C CA . LEU A 1 89 ? -5.941 -1.967 -3.996 1 96.38 89 LEU A CA 1
ATOM 694 C C . LEU A 1 89 ? -7.156 -2.678 -4.582 1 96.38 89 LEU A C 1
ATOM 696 O O . LEU A 1 89 ? -7.012 -3.668 -5.305 1 96.38 89 LEU A O 1
ATOM 700 N N . LYS A 1 90 ? -8.297 -2.176 -4.273 1 94.5 90 LYS A N 1
ATOM 701 C CA . LYS A 1 90 ? -9.539 -2.754 -4.781 1 94.5 90 LYS A CA 1
ATOM 702 C C . LYS A 1 90 ? -9.539 -2.803 -6.305 1 94.5 90 LYS A C 1
ATOM 704 O O . LYS A 1 90 ? -9.898 -3.822 -6.898 1 94.5 90 LYS A O 1
ATOM 709 N N . SER A 1 91 ? -9.18 -1.728 -6.918 1 96.06 91 SER A N 1
ATOM 710 C CA . SER A 1 91 ? -9.172 -1.644 -8.375 1 96.06 91 SER A CA 1
ATOM 711 C C . SER A 1 91 ? -8.203 -2.656 -8.977 1 96.06 91 SER A C 1
ATOM 713 O O . SER A 1 91 ? -8.508 -3.291 -9.992 1 96.06 91 SER A O 1
ATOM 715 N N . ARG A 1 92 ? -7.086 -2.77 -8.445 1 95.75 92 ARG A N 1
ATOM 716 C CA . ARG A 1 92 ? -6.094 -3.719 -8.945 1 95.75 92 ARG A CA 1
ATOM 717 C C . ARG A 1 92 ? -6.59 -5.152 -8.797 1 95.75 92 ARG A C 1
ATOM 719 O O . ARG A 1 92 ? -6.375 -5.984 -9.68 1 95.75 92 ARG A O 1
ATOM 726 N N . ILE A 1 93 ? -7.238 -5.48 -7.66 1 94.31 93 ILE A N 1
ATOM 727 C CA . ILE A 1 93 ? -7.848 -6.793 -7.473 1 94.31 93 ILE A CA 1
ATOM 728 C C . ILE A 1 93 ? -8.891 -7.035 -8.555 1 94.31 93 ILE A C 1
ATOM 730 O O . ILE A 1 93 ? -8.922 -8.109 -9.172 1 94.31 93 ILE A O 1
ATOM 734 N N . ASP A 1 94 ? -9.68 -6.02 -8.812 1 94 94 ASP A N 1
ATOM 735 C CA . ASP A 1 94 ? -10.727 -6.133 -9.828 1 94 94 ASP A CA 1
ATOM 736 C C . ASP A 1 94 ? -10.125 -6.41 -11.203 1 94 94 ASP A C 1
ATOM 738 O O . ASP A 1 94 ? -10.688 -7.168 -11.992 1 94 94 ASP A O 1
ATOM 742 N N . PHE A 1 95 ? -9.07 -5.812 -11.477 1 93.94 95 PHE A N 1
ATOM 743 C CA . PHE A 1 95 ? -8.414 -6.008 -12.766 1 93.94 95 PHE A CA 1
ATOM 744 C C . PHE A 1 95 ? -7.922 -7.441 -12.914 1 93.94 95 PHE A C 1
ATOM 746 O O . PHE A 1 95 ? -8.047 -8.039 -13.984 1 93.94 95 PHE A O 1
ATOM 753 N N . VAL A 1 96 ? -7.371 -7.98 -11.883 1 93.38 96 VAL A N 1
ATOM 754 C CA . VAL A 1 96 ? -6.902 -9.359 -11.906 1 93.38 96 VAL A CA 1
ATOM 755 C C . VAL A 1 96 ? -8.078 -10.305 -12.133 1 93.38 96 VAL A C 1
ATOM 757 O O . VAL A 1 96 ? -8 -11.227 -12.945 1 93.38 96 VAL A O 1
ATOM 760 N N . VAL A 1 97 ? -9.141 -10.117 -11.383 1 90.31 97 VAL A N 1
ATOM 761 C CA . VAL A 1 97 ? -10.336 -10.953 -11.469 1 90.31 97 VAL A CA 1
ATOM 762 C C . VAL A 1 97 ? -10.875 -10.938 -12.898 1 90.31 97 VAL A C 1
ATOM 764 O O . VAL A 1 97 ? -11.242 -11.977 -13.445 1 90.31 97 VAL A O 1
ATOM 767 N N . ASN A 1 98 ? -10.914 -9.789 -13.469 1 89.81 98 ASN A N 1
ATOM 768 C CA . ASN A 1 98 ? -11.453 -9.633 -14.812 1 89.81 98 ASN A CA 1
ATOM 769 C C . ASN A 1 98 ? -10.586 -10.344 -15.852 1 89.81 98 ASN A C 1
ATOM 771 O O . ASN A 1 98 ? -11.086 -10.82 -16.875 1 89.81 98 ASN A O 1
ATOM 775 N N . GLU A 1 99 ? -9.328 -10.414 -15.578 1 87.81 99 GLU A N 1
ATOM 776 C CA . GLU A 1 99 ? -8.398 -11.031 -16.516 1 87.81 99 GLU A CA 1
ATOM 777 C C . GLU A 1 99 ? -8.375 -12.547 -16.359 1 87.81 99 GLU A C 1
ATOM 779 O O . GLU A 1 99 ? -7.965 -13.266 -17.266 1 87.81 99 GLU A O 1
ATOM 784 N N . THR A 1 100 ? -8.586 -13.156 -15.188 1 79.12 100 THR A N 1
ATOM 785 C CA . THR A 1 100 ? -8.398 -14.586 -14.938 1 79.12 100 THR A CA 1
ATOM 786 C C . THR A 1 100 ? -9.703 -15.344 -15.164 1 79.12 100 THR A C 1
ATOM 788 O O . THR A 1 100 ? -9.703 -16.578 -15.242 1 79.12 100 THR A O 1
ATOM 791 N N . ASN A 1 101 ? -10.703 -14.836 -15.758 1 63.62 101 ASN A N 1
ATOM 792 C CA . ASN A 1 101 ? -11.93 -15.461 -16.219 1 63.62 101 ASN A CA 1
ATOM 793 C C . ASN A 1 101 ? -12.234 -16.75 -15.453 1 63.62 101 ASN A C 1
ATOM 795 O O . ASN A 1 101 ? -11.688 -17.812 -15.766 1 63.62 101 ASN A O 1
ATOM 799 N N . ASN A 1 102 ? -13.086 -16.844 -14.359 1 60.88 102 ASN A N 1
ATOM 800 C CA . ASN A 1 102 ? -13.859 -18.016 -13.961 1 60.88 102 ASN A CA 1
ATOM 801 C C . ASN A 1 102 ? -13.086 -18.891 -12.977 1 60.88 102 ASN A C 1
ATOM 803 O O . ASN A 1 102 ? -13.352 -20.078 -12.867 1 60.88 102 ASN A O 1
ATOM 807 N N . SER A 1 103 ? -11.945 -18.531 -12.383 1 69.19 103 SER A N 1
ATOM 808 C CA . SER A 1 103 ? -11.32 -19.531 -11.516 1 69.19 103 SER A CA 1
ATOM 809 C C . SER A 1 103 ? -11.742 -19.344 -10.062 1 69.19 103 SER A C 1
ATOM 811 O O . SER A 1 103 ? -12.344 -18.328 -9.711 1 69.19 103 SER A O 1
ATOM 813 N N . GLU A 1 104 ? -11.992 -20.453 -9.414 1 68.81 104 GLU A N 1
ATOM 814 C CA . GLU A 1 104 ? -12.188 -20.406 -7.969 1 68.81 104 GLU A CA 1
ATOM 815 C C . GLU A 1 104 ? -11.344 -19.312 -7.328 1 68.81 104 GLU A C 1
ATOM 817 O O . GLU A 1 104 ? -11.805 -18.625 -6.418 1 68.81 104 GLU A O 1
ATOM 822 N N . PHE A 1 105 ? -10.258 -19.031 -7.914 1 74.62 105 PHE A N 1
ATOM 823 C CA . PHE A 1 105 ? -9.344 -18 -7.469 1 74.62 105 PHE A CA 1
ATOM 824 C C . PHE A 1 105 ? -9.977 -16.609 -7.609 1 74.62 105 PHE A C 1
ATOM 826 O O . PHE A 1 105 ? -9.867 -15.781 -6.707 1 74.62 105 PHE A O 1
ATOM 833 N N . SER A 1 106 ? -10.766 -16.484 -8.633 1 79.75 106 SER A N 1
ATOM 834 C CA . SER A 1 106 ? -11.398 -15.203 -8.914 1 79.75 106 SER A CA 1
ATOM 835 C C . SER A 1 106 ? -12.492 -14.891 -7.898 1 79.75 106 SER A C 1
ATOM 837 O O . SER A 1 106 ? -12.664 -13.734 -7.5 1 79.75 106 SER A O 1
ATOM 839 N N . ASN A 1 107 ? -13.133 -15.906 -7.418 1 82.75 107 ASN A N 1
ATOM 840 C CA . ASN A 1 107 ? -14.211 -15.703 -6.457 1 82.75 107 ASN A CA 1
ATOM 841 C C . ASN A 1 107 ? -13.672 -15.242 -5.102 1 82.75 107 ASN A C 1
ATOM 843 O O . ASN A 1 107 ? -14.289 -14.414 -4.43 1 82.75 107 ASN A O 1
ATOM 847 N N . ILE A 1 108 ? -12.602 -15.797 -4.695 1 80.94 108 ILE A N 1
ATOM 848 C CA . ILE A 1 108 ? -11.969 -15.406 -3.443 1 80.94 108 ILE A CA 1
ATOM 849 C C . ILE A 1 108 ? -11.508 -13.953 -3.533 1 80.94 108 ILE A C 1
ATOM 851 O O . ILE A 1 108 ? -11.75 -13.164 -2.621 1 80.94 108 ILE A O 1
ATOM 855 N N . LEU A 1 109 ? -10.953 -13.57 -4.641 1 87 109 LEU A N 1
ATOM 856 C CA . LEU A 1 109 ? -10.492 -12.203 -4.859 1 87 109 LEU A CA 1
ATOM 857 C C . LEU A 1 109 ? -11.672 -11.227 -4.887 1 87 109 LEU A C 1
ATOM 859 O O . LEU A 1 109 ? -11.555 -10.102 -4.406 1 87 109 LEU A O 1
ATOM 863 N N . LEU A 1 110 ? -12.711 -11.711 -5.461 1 85.81 110 LEU A N 1
ATOM 864 C CA . LEU A 1 110 ? -13.891 -10.859 -5.531 1 85.81 110 LEU A CA 1
ATOM 865 C C . LEU A 1 110 ? -14.43 -10.555 -4.137 1 85.81 110 LEU A C 1
ATOM 867 O O . LEU A 1 110 ? -14.914 -9.453 -3.881 1 85.81 110 LEU A O 1
ATOM 871 N N . SER A 1 111 ? -14.383 -11.531 -3.326 1 86.62 111 SER A N 1
ATOM 872 C CA . SER A 1 111 ? -14.812 -11.312 -1.948 1 86.62 111 SER A CA 1
ATOM 873 C C . SER A 1 111 ? -13.977 -10.242 -1.269 1 86.62 111 SER A C 1
ATOM 875 O O . SER A 1 111 ? -14.508 -9.406 -0.535 1 86.62 111 SER A O 1
ATOM 877 N N . TYR A 1 112 ? -12.727 -10.234 -1.522 1 83.81 112 TYR A N 1
ATOM 878 C CA . TYR A 1 112 ? -11.852 -9.203 -0.962 1 83.81 112 TYR A CA 1
ATOM 879 C C . TYR A 1 112 ? -12.172 -7.836 -1.556 1 83.81 112 TYR A C 1
ATOM 881 O O . TYR A 1 112 ? -12.18 -6.828 -0.844 1 83.81 112 TYR A O 1
ATOM 889 N N . SER A 1 113 ? -12.406 -7.801 -2.857 1 89.12 113 SER A N 1
ATOM 890 C CA . SER A 1 113 ? -12.805 -6.555 -3.506 1 89.12 113 SER A CA 1
ATOM 891 C C . SER A 1 113 ? -14.055 -5.973 -2.859 1 89.12 113 SER A C 1
ATOM 893 O O . SER A 1 113 ? -14.109 -4.773 -2.564 1 89.12 113 SER A O 1
ATOM 895 N N . ARG A 1 114 ? -14.977 -6.801 -2.592 1 85.75 114 ARG A N 1
ATOM 896 C CA . ARG A 1 114 ? -16.234 -6.371 -1.974 1 85.75 114 ARG A CA 1
ATOM 897 C C . ARG A 1 114 ? -15.992 -5.863 -0.555 1 85.75 114 ARG A C 1
ATOM 899 O O . ARG A 1 114 ? -16.578 -4.863 -0.142 1 85.75 114 ARG A O 1
ATOM 906 N N . LYS A 1 115 ? -15.211 -6.527 0.17 1 85.38 115 LYS A N 1
ATOM 907 C CA . LYS A 1 115 ? -14.93 -6.113 1.542 1 85.38 115 LYS A CA 1
ATOM 908 C C . LYS A 1 115 ? -14.18 -4.781 1.575 1 85.38 115 LYS A C 1
ATOM 910 O O . LYS A 1 115 ? -14.461 -3.934 2.424 1 85.38 115 LYS A O 1
ATOM 915 N N . LEU A 1 116 ? -13.266 -4.66 0.716 1 88.12 116 LEU A N 1
ATOM 916 C CA . LEU A 1 116 ? -12.57 -3.383 0.597 1 88.12 116 LEU A CA 1
ATOM 917 C C . LEU A 1 116 ? -13.547 -2.262 0.252 1 88.12 116 LEU A C 1
ATOM 919 O O . LEU A 1 116 ? -13.422 -1.147 0.766 1 88.12 116 LEU A O 1
ATOM 923 N N . HIS A 1 117 ? -14.461 -2.584 -0.598 1 85.81 117 HIS A N 1
ATOM 924 C CA . HIS A 1 117 ? -15.492 -1.618 -0.953 1 85.81 117 HIS A CA 1
ATOM 925 C C . HIS A 1 117 ? -16.266 -1.164 0.279 1 85.81 117 HIS A C 1
ATOM 927 O O . HIS A 1 117 ? -16.547 0.026 0.439 1 85.81 117 HIS A O 1
ATOM 933 N N . GLU A 1 118 ? -16.531 -2.035 1.113 1 83 118 GLU A N 1
ATOM 934 C CA . GLU A 1 118 ? -17.25 -1.727 2.34 1 83 118 GLU A CA 1
ATOM 935 C C . GLU A 1 118 ? -16.453 -0.78 3.232 1 83 118 GLU A C 1
ATOM 937 O O . GLU A 1 118 ? -17.031 0.104 3.875 1 83 118 GLU A O 1
ATOM 942 N N . VAL A 1 119 ? -15.203 -1.009 3.348 1 81.12 119 VAL A N 1
ATOM 943 C CA . VAL A 1 119 ? -14.352 -0.15 4.168 1 81.12 119 VAL A CA 1
ATOM 944 C C . VAL A 1 119 ? -14.312 1.256 3.572 1 81.12 119 VAL A C 1
ATOM 946 O O . VAL A 1 119 ? -14.414 2.248 4.301 1 81.12 119 VAL A O 1
ATOM 949 N N . ILE A 1 120 ? -14.242 1.268 2.244 1 83.56 120 ILE A N 1
ATOM 950 C CA . ILE A 1 120 ? -14.156 2.527 1.516 1 83.56 120 ILE A CA 1
ATOM 951 C C . ILE A 1 120 ? -15.438 3.33 1.707 1 83.56 120 ILE A C 1
ATOM 953 O O . ILE A 1 120 ? -15.391 4.543 1.928 1 83.56 120 ILE A O 1
ATOM 957 N N . TYR A 1 121 ? -16.516 2.646 1.625 1 72.38 121 TYR A N 1
ATOM 958 C CA . TYR A 1 121 ? -17.812 3.322 1.703 1 72.38 121 TYR A CA 1
ATOM 959 C C . TYR A 1 121 ? -18.203 3.58 3.152 1 72.38 121 TYR A C 1
ATOM 961 O O . TYR A 1 121 ? -19.141 4.328 3.424 1 72.38 121 TYR A O 1
ATOM 969 N N . LEU A 1 122 ? -17.625 2.986 4.105 1 62.78 122 LEU A N 1
ATOM 970 C CA . LEU A 1 122 ? -17.859 3.35 5.5 1 62.78 122 LEU A CA 1
ATOM 971 C C . LEU A 1 122 ? -17.344 4.754 5.789 1 62.78 122 LEU A C 1
ATOM 973 O O . LEU A 1 122 ? -17.906 5.473 6.613 1 62.78 122 LEU A O 1
ATOM 977 N N . GLY A 1 123 ? -16.156 5.086 5.402 1 55.06 123 GLY A N 1
ATOM 978 C CA . GLY A 1 123 ? -15.57 6.398 5.648 1 55.06 123 GLY A CA 1
ATOM 979 C C . GLY A 1 123 ? -16.438 7.539 5.164 1 55.06 123 GLY A C 1
ATOM 980 O O . GLY A 1 123 ? -16.25 8.688 5.57 1 55.06 123 GLY A O 1
ATOM 981 N N . ARG A 1 124 ? -17.312 7.41 4.129 1 52.78 124 ARG A N 1
ATOM 982 C CA . ARG A 1 124 ? -18.219 8.461 3.658 1 52.78 124 ARG A CA 1
ATOM 983 C C . ARG A 1 124 ? -19.375 8.664 4.629 1 52.78 124 ARG A C 1
ATOM 985 O O . ARG A 1 124 ? -20.109 9.648 4.527 1 52.78 124 ARG A O 1
ATOM 992 N N . ILE A 1 125 ? -19.688 7.82 5.594 1 39.94 125 ILE A N 1
ATOM 993 C CA . ILE A 1 125 ? -20.734 8.219 6.527 1 39.94 125 ILE A CA 1
ATOM 994 C C . ILE A 1 125 ? -20.156 9.109 7.617 1 39.94 125 ILE A C 1
ATOM 996 O O . ILE A 1 125 ? -19.109 8.797 8.188 1 39.94 125 ILE A O 1
ATOM 1000 N N . MET B 1 1 ? -1.56 -11.422 -17.328 1 69 1 MET B N 1
ATOM 1001 C CA . MET B 1 1 ? -0.512 -11.656 -16.328 1 69 1 MET B CA 1
ATOM 1002 C C . MET B 1 1 ? 0.015 -10.344 -15.773 1 69 1 MET B C 1
ATOM 1004 O O . MET B 1 1 ? 0.411 -10.273 -14.609 1 69 1 MET B O 1
ATOM 1008 N N . ARG B 1 2 ? -0.202 -9.312 -16.547 1 89.19 2 ARG B N 1
ATOM 1009 C CA . ARG B 1 2 ? 0.364 -8.023 -16.156 1 89.19 2 ARG B CA 1
ATOM 1010 C C . ARG B 1 2 ? -0.369 -7.445 -14.945 1 89.19 2 ARG B C 1
ATOM 1012 O O . ARG B 1 2 ? 0.257 -6.891 -14.039 1 89.19 2 ARG B O 1
ATOM 1019 N N . SER B 1 3 ? -1.633 -7.762 -14.883 1 94.69 3 SER B N 1
ATOM 1020 C CA . SER B 1 3 ? -2.416 -7.195 -13.789 1 94.69 3 SER B CA 1
ATOM 1021 C C . SER B 1 3 ? -2.066 -7.859 -12.461 1 94.69 3 SER B C 1
ATOM 1023 O O . SER B 1 3 ? -2.055 -7.207 -11.422 1 94.69 3 SER B O 1
ATOM 1025 N N . LEU B 1 4 ? -1.812 -9.125 -12.547 1 95.5 4 LEU B N 1
ATOM 1026 C CA . LEU B 1 4 ? -1.459 -9.844 -11.32 1 95.5 4 LEU B CA 1
ATOM 1027 C C . LEU B 1 4 ? -0.085 -9.414 -10.82 1 95.5 4 LEU B C 1
ATOM 1029 O O . LEU B 1 4 ? 0.097 -9.188 -9.617 1 95.5 4 LEU B O 1
ATOM 1033 N N . VAL B 1 5 ? 0.826 -9.297 -11.758 1 97.31 5 VAL B N 1
ATOM 1034 C CA . VAL B 1 5 ? 2.164 -8.844 -11.391 1 97.31 5 VAL B CA 1
ATOM 1035 C C . VAL B 1 5 ? 2.084 -7.449 -10.773 1 97.31 5 VAL B C 1
ATOM 1037 O O . VAL B 1 5 ? 2.717 -7.184 -9.742 1 97.31 5 VAL B O 1
ATOM 1040 N N . ASP B 1 6 ? 1.281 -6.594 -11.344 1 97.5 6 ASP B N 1
ATOM 1041 C CA . ASP B 1 6 ? 1.112 -5.234 -10.836 1 97.5 6 ASP B CA 1
ATOM 1042 C C . ASP B 1 6 ? 0.521 -5.242 -9.43 1 97.5 6 ASP B C 1
ATOM 1044 O O . ASP B 1 6 ? 0.934 -4.457 -8.57 1 97.5 6 ASP B O 1
ATOM 1048 N N . LEU B 1 7 ? -0.464 -6.078 -9.195 1 97.31 7 LEU B N 1
ATOM 1049 C CA . LEU B 1 7 ? -1.062 -6.207 -7.871 1 97.31 7 LEU B CA 1
ATOM 1050 C C . LEU B 1 7 ? -0.026 -6.66 -6.848 1 97.31 7 LEU B C 1
ATOM 1052 O O . LEU B 1 7 ? 0.071 -6.082 -5.762 1 97.31 7 LEU B O 1
ATOM 1056 N N . LEU B 1 8 ? 0.757 -7.629 -7.254 1 97.94 8 LEU B N 1
ATOM 1057 C CA . LEU B 1 8 ? 1.744 -8.18 -6.332 1 97.94 8 LEU B CA 1
ATOM 1058 C C . LEU B 1 8 ? 2.811 -7.145 -5.992 1 97.94 8 LEU B C 1
ATOM 1060 O O . LEU B 1 8 ? 3.273 -7.074 -4.852 1 97.94 8 LEU B O 1
ATOM 1064 N N . ILE B 1 9 ? 3.148 -6.332 -6.91 1 97.69 9 ILE B N 1
ATOM 1065 C CA . ILE B 1 9 ? 4.082 -5.234 -6.672 1 97.69 9 ILE B CA 1
ATOM 1066 C C . ILE B 1 9 ? 3.447 -4.215 -5.73 1 97.69 9 ILE B C 1
ATOM 1068 O O . ILE B 1 9 ? 4.094 -3.738 -4.793 1 97.69 9 ILE B O 1
ATOM 1072 N N . PHE B 1 10 ? 2.215 -3.967 -5.965 1 97.62 10 PHE B N 1
ATOM 1073 C CA . PHE B 1 10 ? 1.486 -3.041 -5.105 1 97.62 10 PHE B CA 1
ATOM 1074 C C . PHE B 1 10 ? 1.456 -3.549 -3.668 1 97.62 10 PHE B C 1
ATOM 1076 O O . PHE B 1 10 ? 1.502 -2.758 -2.723 1 97.62 10 PHE B O 1
ATOM 1083 N N . LEU B 1 11 ? 1.473 -4.812 -3.568 1 97.25 11 LEU B N 1
ATOM 1084 C CA . LEU B 1 11 ? 1.408 -5.43 -2.248 1 97.25 11 LEU B CA 1
ATOM 1085 C C . LEU B 1 11 ? 2.795 -5.508 -1.617 1 97.25 11 LEU B C 1
ATOM 1087 O O . LEU B 1 11 ? 2.955 -6.07 -0.53 1 97.25 11 LEU B O 1
ATOM 1091 N N . GLY B 1 12 ? 3.832 -5.07 -2.271 1 95.81 12 GLY B N 1
ATOM 1092 C CA . GLY B 1 12 ? 5.113 -4.863 -1.613 1 95.81 12 GLY B CA 1
ATOM 1093 C C . GLY B 1 12 ? 6.207 -5.777 -2.133 1 95.81 12 GLY B C 1
ATOM 1094 O O . GLY B 1 12 ? 7.328 -5.762 -1.627 1 95.81 12 GLY B O 1
ATOM 1095 N N . LEU B 1 13 ? 5.941 -6.512 -3.113 1 97.06 13 LEU B N 1
ATOM 1096 C CA . LEU B 1 13 ? 6.961 -7.422 -3.625 1 97.06 13 LEU B CA 1
ATOM 1097 C C . LEU B 1 13 ? 7.816 -6.738 -4.684 1 97.06 13 LEU B C 1
ATOM 1099 O O . LEU B 1 13 ? 7.305 -5.973 -5.504 1 97.06 13 LEU B O 1
ATOM 1103 N N . PRO B 1 14 ? 9.109 -7.082 -4.695 1 97.06 14 PRO B N 1
ATOM 1104 C CA . PRO B 1 14 ? 9.914 -6.648 -5.844 1 97.06 14 PRO B CA 1
ATOM 1105 C C . PRO B 1 14 ? 9.445 -7.277 -7.156 1 97.06 14 PRO B C 1
ATOM 1107 O O . PRO B 1 14 ? 8.82 -8.336 -7.152 1 97.06 14 PRO B O 1
ATOM 1110 N N . ALA B 1 15 ? 9.797 -6.637 -8.242 1 97.19 15 ALA B N 1
ATOM 1111 C CA . ALA B 1 15 ? 9.297 -7.012 -9.562 1 97.19 15 ALA B CA 1
ATOM 1112 C C . ALA B 1 15 ? 9.609 -8.469 -9.875 1 97.19 15 ALA B C 1
ATOM 1114 O O . ALA B 1 15 ? 8.75 -9.211 -10.359 1 97.19 15 ALA B O 1
ATOM 1115 N N . VAL B 1 16 ? 10.781 -8.891 -9.555 1 97.69 16 VAL B N 1
ATOM 1116 C CA . VAL B 1 16 ? 11.211 -10.242 -9.891 1 97.69 16 VAL B CA 1
ATOM 1117 C C . VAL B 1 16 ? 10.414 -11.25 -9.062 1 97.69 16 VAL B C 1
ATOM 1119 O O . VAL B 1 16 ? 9.914 -12.242 -9.594 1 97.69 16 VAL B O 1
ATOM 1122 N N . ALA B 1 17 ? 10.273 -10.961 -7.766 1 97.88 17 ALA B N 1
ATOM 1123 C CA . ALA B 1 17 ? 9.484 -11.828 -6.891 1 97.88 17 ALA B CA 1
ATOM 1124 C C . ALA B 1 17 ? 8.023 -11.867 -7.324 1 97.88 17 ALA B C 1
ATOM 1126 O O . ALA B 1 17 ? 7.398 -12.93 -7.336 1 97.88 17 ALA B O 1
ATOM 1127 N N . ALA B 1 18 ? 7.547 -10.711 -7.719 1 98.06 18 ALA B N 1
ATOM 1128 C CA . ALA B 1 18 ? 6.164 -10.594 -8.172 1 98.06 18 ALA B CA 1
ATOM 1129 C C . ALA B 1 18 ? 5.93 -11.422 -9.43 1 98.06 18 ALA B C 1
ATOM 1131 O O . ALA B 1 18 ? 4.918 -12.117 -9.547 1 98.06 18 ALA B O 1
ATOM 1132 N N . SER B 1 19 ? 6.828 -11.352 -10.305 1 97.81 19 SER B N 1
ATOM 1133 C CA . SER B 1 19 ? 6.719 -12.109 -11.547 1 97.81 19 SER B CA 1
ATOM 1134 C C . SER B 1 19 ? 6.742 -13.609 -11.289 1 97.81 19 SER B C 1
ATOM 1136 O O . SER B 1 19 ? 5.914 -14.352 -11.82 1 97.81 19 SER B O 1
ATOM 1138 N N . ALA B 1 20 ? 7.703 -14.016 -10.484 1 98.06 20 ALA B N 1
ATOM 1139 C CA . ALA B 1 20 ? 7.805 -15.43 -10.148 1 98.06 20 ALA B CA 1
ATOM 1140 C C . ALA B 1 20 ? 6.531 -15.93 -9.477 1 98.06 20 ALA B C 1
ATOM 1142 O O . ALA B 1 20 ? 5.988 -16.969 -9.852 1 98.06 20 ALA B O 1
ATOM 1143 N N . LEU B 1 21 ? 6.07 -15.188 -8.523 1 97.38 21 LEU B N 1
ATOM 1144 C CA . LEU B 1 21 ? 4.871 -15.57 -7.781 1 97.38 21 LEU B CA 1
ATOM 1145 C C . LEU B 1 21 ? 3.648 -15.578 -8.695 1 97.38 21 LEU B C 1
ATOM 1147 O O . LEU B 1 21 ? 2.805 -16.469 -8.594 1 97.38 21 LEU B O 1
ATOM 1151 N N . ALA B 1 22 ? 3.58 -14.602 -9.562 1 96.31 22 ALA B N 1
ATOM 1152 C CA . ALA B 1 22 ? 2.465 -14.531 -10.5 1 96.31 22 ALA B CA 1
ATOM 1153 C C . ALA B 1 22 ? 2.402 -15.781 -11.375 1 96.31 22 ALA B C 1
ATOM 1155 O O . ALA B 1 22 ? 1.325 -16.344 -11.586 1 96.31 22 ALA B O 1
ATOM 1156 N N . VAL B 1 23 ? 3.502 -16.203 -11.852 1 96.56 23 VAL B N 1
ATOM 1157 C CA . VAL B 1 23 ? 3.564 -17.391 -12.703 1 96.56 23 VAL B CA 1
ATOM 1158 C C . VAL B 1 23 ? 3.111 -18.609 -11.906 1 96.56 23 VAL B C 1
ATOM 1160 O O . VAL B 1 23 ? 2.324 -19.422 -12.398 1 96.56 23 VAL B O 1
ATOM 1163 N N . LEU B 1 2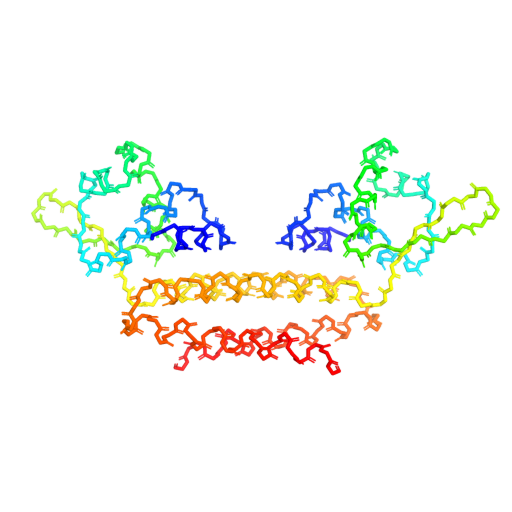4 ? 3.568 -18.719 -10.688 1 96.19 24 LEU B N 1
ATOM 1164 C CA . LEU B 1 24 ? 3.217 -19.859 -9.852 1 96.19 24 LEU B CA 1
ATOM 1165 C C . LEU B 1 24 ? 1.721 -19.875 -9.555 1 96.19 24 LEU B C 1
ATOM 1167 O O . LEU B 1 24 ? 1.093 -20.938 -9.578 1 96.19 24 LEU B O 1
ATOM 1171 N N . ILE B 1 25 ? 1.193 -18.766 -9.273 1 93.12 25 ILE B N 1
ATOM 1172 C CA . ILE B 1 25 ? -0.231 -18.672 -8.977 1 93.12 25 ILE B CA 1
ATOM 1173 C C . ILE B 1 25 ? -1.042 -19.016 -10.219 1 93.12 25 ILE B C 1
ATOM 1175 O O . ILE B 1 25 ? -1.991 -19.797 -10.148 1 93.12 25 ILE B O 1
ATOM 1179 N N . LYS B 1 26 ? -0.662 -18.453 -11.312 1 90.94 26 LYS B N 1
ATOM 1180 C CA . LYS B 1 26 ? -1.393 -18.656 -12.562 1 90.94 26 LYS B CA 1
ATOM 1181 C C . LYS B 1 26 ? -1.33 -20.109 -13.016 1 90.94 26 LYS B C 1
ATOM 1183 O O . LYS B 1 26 ? -2.336 -20.672 -13.453 1 90.94 26 LYS B O 1
ATOM 1188 N N . GLU B 1 27 ? -0.156 -20.672 -12.977 1 91.62 27 GLU B N 1
ATOM 1189 C CA . GLU B 1 27 ? 0.033 -22.031 -13.469 1 91.62 27 GLU B CA 1
ATOM 1190 C C . GLU B 1 27 ? -0.62 -23.047 -12.531 1 91.62 27 GLU B C 1
ATOM 1192 O O . GLU B 1 27 ? -1.075 -24.094 -12.977 1 91.62 27 GLU B O 1
ATOM 1197 N N . SER B 1 28 ? -0.611 -22.766 -11.258 1 90.94 28 SER B N 1
ATOM 1198 C CA . SER B 1 28 ? -1.25 -23.609 -10.242 1 90.94 28 SER B CA 1
ATOM 1199 C C . SER B 1 28 ? -0.674 -25.016 -10.25 1 90.94 28 SER B C 1
ATOM 1201 O O . SER B 1 28 ? -1.395 -25.984 -10.008 1 90.94 28 SER B O 1
ATOM 1203 N N . ILE B 1 29 ? 0.548 -25.25 -10.734 1 94.25 29 ILE B N 1
ATOM 1204 C CA . ILE B 1 29 ? 1.298 -26.5 -10.672 1 94.25 29 ILE B CA 1
ATOM 1205 C C . ILE B 1 29 ? 2.725 -26.219 -10.203 1 94.25 29 ILE B C 1
ATOM 1207 O O . ILE B 1 29 ? 3.219 -25.094 -10.328 1 94.25 29 ILE B O 1
ATOM 1211 N N . PRO B 1 30 ? 3.377 -27.219 -9.617 1 97.38 30 PRO B N 1
ATOM 1212 C CA . PRO B 1 30 ? 4.773 -27.031 -9.219 1 97.38 30 PRO B CA 1
ATOM 1213 C C . PRO B 1 30 ? 5.699 -26.797 -10.406 1 97.38 30 PRO B C 1
ATOM 1215 O O . PRO B 1 30 ? 5.559 -27.453 -11.445 1 97.38 30 PRO B O 1
ATOM 1218 N N . LEU B 1 31 ? 6.602 -25.859 -10.312 1 97.94 31 LEU B N 1
ATOM 1219 C CA . LEU B 1 31 ? 7.543 -25.531 -11.375 1 97.94 31 LEU B CA 1
ATOM 1220 C C . LEU B 1 31 ? 8.969 -25.5 -10.852 1 97.94 31 LEU B C 1
ATOM 1222 O O . LEU B 1 31 ? 9.211 -25.078 -9.719 1 97.94 31 LEU B O 1
ATOM 1226 N N . SER B 1 32 ? 9.875 -25.906 -11.68 1 97.94 32 SER B N 1
ATOM 1227 C CA . SER B 1 32 ? 11.289 -25.812 -11.352 1 97.94 32 SER B CA 1
ATOM 1228 C C . SER B 1 32 ? 11.828 -24.406 -11.578 1 97.94 32 SER B C 1
ATOM 1230 O O . SER B 1 32 ? 11.148 -23.562 -12.188 1 97.94 32 SER B O 1
ATOM 1232 N N . LEU B 1 33 ? 13.07 -24.219 -10.984 1 97.62 33 LEU B N 1
ATOM 1233 C CA . LEU B 1 33 ? 13.742 -22.938 -11.211 1 97.62 33 LEU B CA 1
ATOM 1234 C C . LEU B 1 33 ? 13.906 -22.672 -12.703 1 97.62 33 LEU B C 1
ATOM 1236 O O . LEU B 1 33 ? 13.695 -21.547 -13.156 1 97.62 33 LEU B O 1
ATOM 1240 N N . SER B 1 34 ? 14.18 -23.641 -13.5 1 97.75 34 SER B N 1
ATOM 1241 C CA . SER B 1 34 ? 14.375 -23.516 -14.945 1 97.75 34 SER B CA 1
ATOM 1242 C C . SER B 1 34 ? 13.07 -23.125 -15.641 1 97.75 34 SER B C 1
ATOM 1244 O O . SER B 1 34 ? 13.07 -22.266 -16.516 1 97.75 34 SER B O 1
ATOM 1246 N N . GLU B 1 35 ? 12.039 -23.766 -15.289 1 97.94 35 GLU B N 1
ATOM 1247 C CA . GLU B 1 35 ? 10.734 -23.453 -15.867 1 97.94 35 GLU B CA 1
ATOM 1248 C C . GLU B 1 35 ? 10.305 -22.031 -15.516 1 97.94 35 GLU B C 1
ATOM 1250 O O . GLU B 1 35 ? 9.75 -21.328 -16.359 1 97.94 35 GLU B O 1
ATOM 1255 N N . LEU B 1 36 ? 10.508 -21.625 -14.305 1 98.06 36 LEU B N 1
ATOM 1256 C CA . LEU B 1 36 ? 10.188 -20.266 -13.891 1 98.06 36 LEU B CA 1
ATOM 1257 C C . LEU B 1 36 ? 10.992 -19.234 -14.688 1 98.06 36 LEU B C 1
ATOM 1259 O O . LEU B 1 36 ? 10.461 -18.203 -15.078 1 98.06 36 LEU B O 1
ATOM 1263 N N . SER B 1 37 ? 12.258 -19.578 -14.883 1 98.25 37 SER B N 1
ATOM 1264 C CA . SER B 1 37 ? 13.109 -18.688 -15.68 1 98.25 37 SER B CA 1
ATOM 1265 C C . SER B 1 37 ? 12.562 -18.531 -17.094 1 98.25 37 SER B C 1
ATOM 1267 O O . SER B 1 37 ? 12.484 -17.406 -17.609 1 98.25 37 SER B O 1
ATOM 1269 N N . GLU B 1 38 ? 12.125 -19.562 -17.703 1 98 38 GLU B N 1
ATOM 1270 C CA . GLU B 1 38 ? 11.57 -19.547 -19.047 1 98 38 GLU B CA 1
ATOM 1271 C C . GLU B 1 38 ? 10.273 -18.75 -19.109 1 98 38 GLU B C 1
ATOM 1273 O O . GLU B 1 38 ? 10.078 -17.938 -20.016 1 98 38 GLU B O 1
ATOM 1278 N N . LYS B 1 39 ? 9.477 -18.906 -18.141 1 97.06 39 LYS B N 1
ATOM 1279 C CA . LYS B 1 39 ? 8.141 -18.312 -18.172 1 97.06 39 LYS B CA 1
ATOM 1280 C C . LYS B 1 39 ? 8.188 -16.828 -17.781 1 97.06 39 LYS B C 1
ATOM 1282 O O . LYS B 1 39 ? 7.312 -16.047 -18.172 1 97.06 39 LYS B O 1
ATOM 1287 N N . THR B 1 40 ? 9.102 -16.422 -16.969 1 96.81 40 THR B N 1
ATOM 1288 C CA . THR B 1 40 ? 9.172 -15.047 -16.484 1 96.81 40 THR B CA 1
ATOM 1289 C C . THR B 1 40 ? 10.125 -14.227 -17.344 1 96.81 40 THR B C 1
ATOM 1291 O O . THR B 1 40 ? 10.031 -13 -17.406 1 96.81 40 THR B O 1
ATOM 1294 N N . GLY B 1 41 ? 11.094 -14.875 -17.844 1 97.25 41 GLY B N 1
ATOM 1295 C CA . GLY B 1 41 ? 12.125 -14.195 -18.609 1 97.25 41 GLY B CA 1
ATOM 1296 C C . GLY B 1 41 ? 13.297 -13.734 -17.75 1 97.25 41 GLY B C 1
ATOM 1297 O O . GLY B 1 41 ? 14.242 -13.133 -18.266 1 97.25 41 GLY B O 1
ATOM 1298 N N . TYR B 1 42 ? 13.258 -13.977 -16.5 1 97.12 42 TYR B N 1
ATOM 1299 C CA . TYR B 1 42 ? 14.352 -13.602 -15.617 1 97.12 42 TYR B CA 1
ATOM 1300 C C . TYR B 1 42 ? 15.391 -14.719 -15.523 1 97.12 42 TYR B C 1
ATOM 1302 O O . TYR B 1 42 ? 15.055 -15.898 -15.688 1 97.12 42 TYR B O 1
ATOM 1310 N N . ALA B 1 43 ? 16.641 -14.352 -15.195 1 97.38 43 ALA B N 1
ATOM 1311 C CA . ALA B 1 43 ? 17.719 -15.32 -15 1 97.38 43 ALA B CA 1
ATOM 1312 C C . ALA B 1 43 ? 17.5 -16.125 -13.719 1 97.38 43 ALA B C 1
ATOM 1314 O O . ALA B 1 43 ? 16.938 -15.617 -12.75 1 97.38 43 ALA B O 1
ATOM 1315 N N . LYS B 1 44 ? 18.031 -17.359 -13.688 1 97.5 44 LYS B N 1
ATOM 1316 C CA . LYS B 1 44 ? 17.891 -18.266 -12.547 1 97.5 44 LYS B CA 1
ATOM 1317 C C . LYS B 1 44 ? 18.5 -17.656 -11.281 1 97.5 44 LYS B C 1
ATOM 1319 O O . LYS B 1 44 ? 17.969 -17.812 -10.188 1 97.5 44 LYS B O 1
ATOM 1324 N N . SER B 1 45 ? 19.609 -17.016 -11.422 1 95.62 45 SER B N 1
ATOM 1325 C CA . SER B 1 45 ? 20.281 -16.422 -10.273 1 95.62 45 SER B CA 1
ATOM 1326 C C . SER B 1 45 ? 19.406 -15.375 -9.594 1 95.62 45 SER B C 1
ATOM 1328 O O . SER B 1 45 ? 19.375 -15.297 -8.359 1 95.62 45 SER B O 1
ATOM 1330 N N . HIS B 1 46 ? 18.672 -14.555 -10.344 1 94.75 46 HIS B N 1
ATOM 1331 C CA . HIS B 1 46 ? 17.781 -13.539 -9.812 1 94.75 46 HIS B CA 1
ATOM 1332 C C . HIS B 1 46 ? 16.562 -14.164 -9.133 1 94.75 46 HIS B C 1
ATOM 1334 O O . HIS B 1 46 ? 16.109 -13.68 -8.102 1 94.75 46 HIS B O 1
ATOM 1340 N N . LEU B 1 47 ? 16.172 -15.227 -9.703 1 97.81 47 LEU B N 1
ATOM 1341 C CA . LEU B 1 47 ? 14.961 -15.875 -9.203 1 97.81 47 LEU B CA 1
ATOM 1342 C C . LEU B 1 47 ? 15.25 -16.641 -7.918 1 97.81 47 LEU B C 1
ATOM 1344 O O . LEU B 1 47 ? 14.414 -16.672 -7.012 1 97.81 47 LEU B O 1
ATOM 1348 N N . CYS B 1 48 ? 16.375 -17.328 -7.891 1 96.5 48 CYS B N 1
ATOM 1349 C CA . CYS B 1 48 ? 16.688 -18.188 -6.762 1 96.5 48 CYS B CA 1
ATOM 1350 C C . CYS B 1 48 ? 16.609 -17.422 -5.449 1 96.5 48 CYS B C 1
ATOM 1352 O O . CYS B 1 48 ? 15.93 -17.859 -4.516 1 96.5 48 CYS B O 1
ATOM 1354 N N . THR B 1 49 ? 17.234 -16.234 -5.359 1 96.19 49 THR B N 1
ATOM 1355 C CA . THR B 1 49 ? 17.25 -15.406 -4.156 1 96.19 49 THR B CA 1
ATOM 1356 C C . THR B 1 49 ? 15.844 -14.977 -3.766 1 96.19 49 THR B C 1
ATOM 1358 O O . THR B 1 49 ? 15.469 -15.055 -2.594 1 96.19 49 THR B O 1
ATOM 1361 N N . HIS B 1 50 ? 15.062 -14.562 -4.695 1 97.5 50 HIS B N 1
ATOM 1362 C CA . HIS B 1 50 ? 13.703 -14.094 -4.43 1 97.5 50 HIS B CA 1
ATOM 1363 C C . HIS B 1 50 ? 12.797 -15.242 -4.023 1 97.5 50 HIS B C 1
ATOM 1365 O O . HIS B 1 50 ? 11.922 -15.078 -3.166 1 97.5 50 HIS B O 1
ATOM 1371 N N . LEU B 1 51 ? 13.031 -16.391 -4.637 1 97.62 51 LEU B N 1
ATOM 1372 C CA . LEU B 1 51 ? 12.25 -17.562 -4.27 1 97.62 51 LEU B CA 1
ATOM 1373 C C . LEU B 1 51 ? 12.531 -17.969 -2.828 1 97.62 51 LEU B C 1
ATOM 1375 O O . LEU B 1 51 ? 11.617 -18.344 -2.094 1 97.62 51 LEU B O 1
ATOM 1379 N N . LYS B 1 52 ? 13.758 -17.906 -2.486 1 97 52 LYS B N 1
ATOM 1380 C CA . LYS B 1 52 ? 14.117 -18.203 -1.103 1 97 52 LYS B CA 1
ATOM 1381 C C . LYS B 1 52 ? 13.367 -17.281 -0.133 1 97 52 LYS B C 1
ATOM 1383 O O . LYS B 1 52 ? 12.875 -17.75 0.898 1 97 52 LYS B O 1
ATOM 1388 N N . HIS B 1 53 ? 13.258 -16.031 -0.448 1 96.19 53 HIS B N 1
ATOM 1389 C CA . HIS B 1 53 ? 12.539 -15.078 0.385 1 96.19 53 HIS B CA 1
ATOM 1390 C C . HIS B 1 53 ? 11.047 -15.375 0.412 1 96.19 53 HIS B C 1
ATOM 1392 O O . HIS B 1 53 ? 10.414 -15.297 1.465 1 96.19 53 HIS B O 1
ATOM 1398 N N . LEU B 1 54 ? 10.492 -15.703 -0.731 1 97.19 54 LEU B N 1
ATOM 1399 C CA . LEU B 1 54 ? 9.07 -16.031 -0.823 1 97.19 54 LEU B CA 1
ATOM 1400 C C . LEU B 1 54 ? 8.742 -17.266 -0.009 1 97.19 54 LEU B C 1
ATOM 1402 O O . LEU B 1 54 ? 7.68 -17.344 0.609 1 97.19 54 LEU B O 1
ATOM 1406 N N . VAL B 1 55 ? 9.672 -18.203 -0.032 1 96.62 55 VAL B N 1
ATOM 1407 C CA . VAL B 1 55 ? 9.508 -19.438 0.753 1 96.62 55 VAL B CA 1
ATOM 1408 C C . VAL B 1 55 ? 9.594 -19.109 2.242 1 96.62 55 VAL B C 1
ATOM 1410 O O . VAL B 1 55 ? 8.758 -19.547 3.031 1 96.62 55 VAL B O 1
ATOM 1413 N N . PHE B 1 56 ? 10.547 -18.281 2.594 1 95.75 56 PHE B N 1
ATOM 1414 C CA . PHE B 1 56 ? 10.75 -17.875 3.98 1 95.75 56 PHE B CA 1
ATOM 1415 C C . PHE B 1 56 ? 9.508 -17.188 4.539 1 95.75 56 PHE B C 1
ATOM 1417 O O . PHE B 1 56 ? 9.148 -17.391 5.699 1 95.75 56 PHE B O 1
ATOM 1424 N N . ASN B 1 57 ? 8.781 -16.438 3.711 1 93 57 ASN B N 1
ATOM 1425 C CA . ASN B 1 57 ? 7.609 -15.68 4.145 1 93 57 ASN B CA 1
ATOM 1426 C C . ASN B 1 57 ? 6.332 -16.5 3.99 1 93 57 ASN B C 1
ATOM 1428 O O . ASN B 1 57 ? 5.23 -15.977 4.152 1 93 57 ASN B O 1
ATOM 1432 N N . GLY B 1 58 ? 6.488 -17.688 3.559 1 94.12 58 GLY B N 1
ATOM 1433 C CA . GLY B 1 58 ? 5.359 -18.594 3.484 1 94.12 58 GLY B CA 1
ATOM 1434 C C . GLY B 1 58 ? 4.488 -18.375 2.262 1 94.12 58 GLY B C 1
ATOM 1435 O O . GLY B 1 58 ? 3.361 -18.859 2.195 1 94.12 58 GLY B O 1
ATOM 1436 N N . LEU B 1 59 ? 4.934 -17.719 1.288 1 96.06 59 LEU B N 1
ATOM 1437 C CA . LEU B 1 59 ? 4.145 -17.391 0.104 1 96.06 59 LEU B CA 1
ATOM 1438 C C . LEU B 1 59 ? 4.324 -18.438 -0.979 1 96.06 59 LEU B C 1
ATOM 1440 O O . LEU B 1 59 ? 3.461 -18.594 -1.847 1 96.06 59 LEU B O 1
ATOM 1444 N N . VAL B 1 60 ? 5.484 -19.094 -0.949 1 97.56 60 VAL B N 1
ATOM 1445 C CA . VAL B 1 60 ? 5.793 -20.156 -1.887 1 97.56 60 VAL B CA 1
ATOM 1446 C C . VAL B 1 60 ? 6.199 -21.422 -1.12 1 97.56 60 VAL B C 1
ATOM 1448 O O . VAL B 1 60 ? 6.883 -21.328 -0.096 1 97.56 60 VAL B O 1
ATOM 1451 N N . LYS B 1 61 ? 5.762 -22.484 -1.522 1 97.19 61 LYS B N 1
ATOM 1452 C CA . LYS B 1 61 ? 6.145 -23.766 -0.949 1 97.19 61 LYS B CA 1
ATOM 1453 C C . LYS B 1 61 ? 7.121 -24.516 -1.857 1 97.19 61 LYS B C 1
ATOM 1455 O O . LYS B 1 61 ? 7.188 -24.234 -3.057 1 97.19 61 LYS B O 1
ATOM 1460 N N . VAL B 1 62 ? 7.848 -25.516 -1.271 1 96.88 62 VAL B N 1
ATOM 1461 C CA . VAL B 1 62 ? 8.852 -26.266 -2.018 1 96.88 62 VAL B CA 1
ATOM 1462 C C . VAL B 1 62 ? 8.594 -27.766 -1.856 1 96.88 62 VAL B C 1
ATOM 1464 O O . VAL B 1 62 ? 8.273 -28.234 -0.76 1 96.88 62 VAL B O 1
ATOM 1467 N N . LYS B 1 63 ? 8.562 -28.391 -2.875 1 95.56 63 LYS B N 1
ATOM 1468 C CA . LYS B 1 63 ? 8.516 -29.844 -2.916 1 95.56 63 LYS B CA 1
ATOM 1469 C C . LYS B 1 63 ? 9.742 -30.422 -3.611 1 95.56 63 LYS B C 1
ATOM 1471 O O . LYS B 1 63 ? 10.148 -29.938 -4.668 1 95.56 63 LYS B O 1
ATOM 1476 N N . LYS B 1 64 ? 10.32 -31.438 -2.975 1 95 64 LYS B N 1
ATOM 1477 C CA . LYS B 1 64 ? 11.477 -32.094 -3.582 1 95 64 LYS B CA 1
ATOM 1478 C C . LYS B 1 64 ? 11.07 -33.406 -4.246 1 95 64 LYS B C 1
ATOM 1480 O O . LYS B 1 64 ? 10.43 -34.25 -3.621 1 95 64 LYS B O 1
ATOM 1485 N N . VAL B 1 65 ? 11.32 -33.531 -5.414 1 93.38 65 VAL B N 1
ATOM 1486 C CA . VAL B 1 65 ? 11.117 -34.781 -6.176 1 93.38 65 VAL B CA 1
ATOM 1487 C C . VAL B 1 65 ? 12.445 -35.25 -6.754 1 93.38 65 VAL B C 1
ATOM 1489 O O . VAL B 1 65 ? 12.93 -34.688 -7.75 1 93.38 65 VAL B O 1
ATOM 1492 N N . GLY B 1 66 ? 12.883 -36.344 -6.211 1 94.62 66 GLY B N 1
ATOM 1493 C CA . GLY B 1 66 ? 14.234 -36.75 -6.574 1 94.62 66 GLY B CA 1
ATOM 1494 C C . GLY B 1 66 ? 15.266 -35.656 -6.27 1 94.62 66 GLY B C 1
ATOM 1495 O O . GLY B 1 66 ? 15.391 -35.219 -5.125 1 94.62 66 GLY B O 1
ATOM 1496 N N . ARG B 1 67 ? 15.977 -35.219 -7.277 1 91.31 67 ARG B N 1
ATOM 1497 C CA . ARG B 1 67 ? 17 -34.188 -7.117 1 91.31 67 ARG B CA 1
ATOM 1498 C C . ARG B 1 67 ? 16.453 -32.812 -7.508 1 91.31 67 ARG B C 1
ATOM 1500 O O . ARG B 1 67 ? 17.156 -31.812 -7.418 1 91.31 67 ARG B O 1
ATOM 1507 N N . LYS B 1 68 ? 15.172 -32.812 -7.848 1 93.44 68 LYS B N 1
ATOM 1508 C CA . LYS B 1 68 ? 14.594 -31.562 -8.359 1 93.44 68 LYS B CA 1
ATOM 1509 C C . LYS B 1 68 ? 13.805 -30.828 -7.27 1 93.44 68 LYS B C 1
ATOM 1511 O O . LYS B 1 68 ? 13.062 -31.453 -6.512 1 93.44 68 LYS B O 1
ATOM 1516 N N . LYS B 1 69 ? 14.164 -29.594 -7.172 1 96.5 69 LYS B N 1
ATOM 1517 C CA . LYS B 1 69 ? 13.391 -28.688 -6.316 1 96.5 69 LYS B CA 1
ATOM 1518 C C . LYS B 1 69 ? 12.266 -28.031 -7.094 1 96.5 69 LYS B C 1
ATOM 1520 O O . LYS B 1 69 ? 12.5 -27.375 -8.117 1 96.5 69 LYS B O 1
ATOM 1525 N N . LEU B 1 70 ? 11 -28.234 -6.637 1 98.25 70 LEU B N 1
ATOM 1526 C CA . LEU B 1 70 ? 9.852 -27.656 -7.316 1 98.25 70 LEU B CA 1
ATOM 1527 C C . LEU B 1 70 ? 9.148 -26.641 -6.418 1 98.25 70 LEU B C 1
ATOM 1529 O O . LEU B 1 70 ? 9 -26.875 -5.215 1 98.25 70 LEU B O 1
ATOM 1533 N N . PHE B 1 71 ? 8.719 -25.531 -7 1 98.31 71 PHE B N 1
ATOM 1534 C CA . PHE B 1 71 ? 8.062 -24.453 -6.281 1 98.31 71 PHE B CA 1
ATOM 1535 C C . PHE B 1 71 ? 6.582 -24.375 -6.645 1 98.31 71 PHE B C 1
ATOM 1537 O O . PHE B 1 71 ? 6.215 -24.531 -7.812 1 98.31 71 PHE B O 1
ATOM 1544 N N . TYR B 1 72 ? 5.75 -24.141 -5.648 1 97.19 72 TYR B N 1
ATOM 1545 C CA . TYR B 1 72 ? 4.32 -24.031 -5.922 1 97.19 72 TYR B CA 1
ATOM 1546 C C . TYR B 1 72 ? 3.637 -23.156 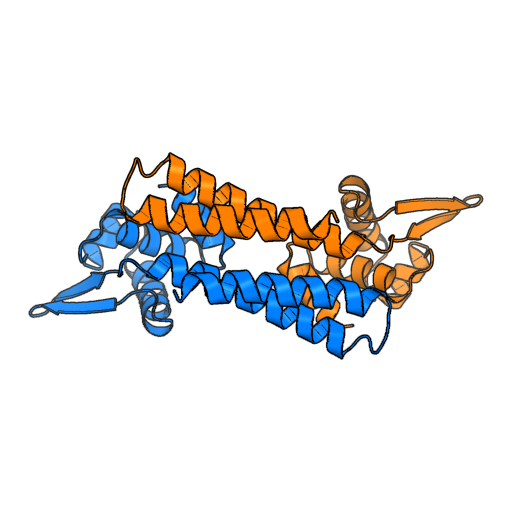-4.867 1 97.19 72 TYR B C 1
ATOM 1548 O O . TYR B 1 72 ? 4.238 -22.828 -3.844 1 97.19 72 TYR B O 1
ATOM 1556 N N . THR B 1 73 ? 2.438 -22.703 -5.18 1 95.31 73 THR B N 1
ATOM 1557 C CA . THR B 1 73 ? 1.633 -21.906 -4.266 1 95.31 73 THR B CA 1
ATOM 1558 C C . THR B 1 73 ? 0.312 -22.609 -3.953 1 95.31 73 THR B C 1
ATOM 1560 O O . THR B 1 73 ? -0.128 -23.469 -4.707 1 95.31 73 THR B O 1
ATOM 1563 N N . ASP B 1 74 ? -0.212 -22.312 -2.832 1 90.12 74 ASP B N 1
ATOM 1564 C CA . ASP B 1 74 ? -1.553 -22.797 -2.541 1 90.12 74 ASP B CA 1
ATOM 1565 C C . ASP B 1 74 ? -2.611 -21.75 -2.877 1 90.12 74 ASP B C 1
ATOM 1567 O O . ASP B 1 74 ? -2.283 -20.641 -3.307 1 90.12 74 ASP B O 1
ATOM 1571 N N . ARG B 1 75 ? -3.9 -22.109 -2.701 1 83.94 75 ARG B N 1
ATOM 1572 C CA . ARG B 1 75 ? -5.027 -21.297 -3.133 1 83.94 75 ARG B CA 1
ATOM 1573 C C . ARG B 1 75 ? -5.148 -20.031 -2.277 1 83.94 75 ARG B C 1
ATOM 1575 O O . ARG B 1 75 ? -5.77 -19.047 -2.691 1 83.94 75 ARG B O 1
ATOM 1582 N N . ASP B 1 76 ? -4.461 -19.969 -1.117 1 87.62 76 ASP B N 1
ATOM 1583 C CA . ASP B 1 76 ? -4.645 -18.875 -0.169 1 87.62 76 ASP B CA 1
ATOM 1584 C C . ASP B 1 76 ? -3.473 -17.891 -0.223 1 87.62 76 ASP B C 1
ATOM 1586 O O . ASP B 1 76 ? -3.459 -16.891 0.495 1 87.62 76 ASP B O 1
ATOM 1590 N N . THR B 1 77 ? -2.5 -18.172 -1.053 1 92.38 77 THR B N 1
ATOM 1591 C CA . THR B 1 77 ? -1.267 -17.391 -1.065 1 92.38 77 THR B CA 1
ATOM 1592 C C . THR B 1 77 ? -1.562 -15.922 -1.313 1 92.38 77 THR B C 1
ATOM 1594 O O . THR B 1 77 ? -1.104 -15.055 -0.564 1 92.38 77 THR B O 1
ATOM 1597 N N . LEU B 1 78 ? -2.301 -15.641 -2.361 1 91 78 LEU B N 1
ATOM 1598 C CA . LEU B 1 78 ? -2.602 -14.25 -2.693 1 91 78 LEU B CA 1
ATOM 1599 C C . LEU B 1 78 ? -3.396 -13.586 -1.574 1 91 78 LEU B C 1
ATOM 1601 O O . LEU B 1 78 ? -3.113 -12.445 -1.2 1 91 78 LEU B O 1
ATOM 1605 N N . THR B 1 79 ? -4.348 -14.297 -1.022 1 88.5 79 THR B N 1
ATOM 1606 C CA . THR B 1 79 ? -5.152 -13.781 0.08 1 88.5 79 THR B CA 1
ATOM 1607 C C . THR B 1 79 ? -4.273 -13.469 1.288 1 88.5 79 THR B C 1
ATOM 1609 O O . THR B 1 79 ? -4.453 -12.438 1.941 1 88.5 79 THR B O 1
ATOM 1612 N N . ARG B 1 80 ? -3.363 -14.344 1.54 1 90.12 80 ARG B N 1
ATOM 1613 C CA . ARG B 1 80 ? -2.439 -14.133 2.648 1 90.12 80 ARG B CA 1
ATOM 1614 C C . ARG B 1 80 ? -1.632 -12.852 2.449 1 90.12 80 ARG B C 1
ATOM 1616 O O . ARG B 1 80 ? -1.394 -12.109 3.402 1 90.12 80 ARG B O 1
ATOM 1623 N N . LEU B 1 81 ? -1.261 -12.656 1.282 1 93.69 81 LEU B N 1
ATOM 1624 C CA . LEU B 1 81 ? -0.474 -11.469 0.978 1 93.69 81 LEU B CA 1
ATOM 1625 C C . LEU B 1 81 ? -1.315 -10.203 1.136 1 93.69 81 LEU B C 1
ATOM 1627 O O . LEU B 1 81 ? -0.841 -9.203 1.672 1 93.69 81 LEU B O 1
ATOM 1631 N N . ILE B 1 82 ? -2.549 -10.211 0.673 1 93.5 82 ILE B N 1
ATOM 1632 C CA . ILE B 1 82 ? -3.461 -9.078 0.798 1 93.5 82 ILE B CA 1
ATOM 1633 C C . ILE B 1 82 ? -3.713 -8.781 2.275 1 93.5 82 ILE B C 1
ATOM 1635 O O . ILE B 1 82 ? -3.641 -7.629 2.703 1 93.5 82 ILE B O 1
ATOM 1639 N N . ILE B 1 83 ? -3.914 -9.805 3.043 1 90.75 83 ILE B N 1
ATOM 1640 C CA . ILE B 1 83 ? -4.176 -9.664 4.473 1 90.75 83 ILE B CA 1
ATOM 1641 C C . ILE B 1 83 ? -2.951 -9.062 5.164 1 90.75 83 ILE B C 1
ATOM 1643 O O . ILE B 1 83 ? -3.084 -8.188 6.023 1 90.75 83 ILE B O 1
ATOM 1647 N N . LYS B 1 84 ? -1.872 -9.57 4.828 1 93 84 LYS B N 1
ATOM 1648 C CA . LYS B 1 84 ? -0.644 -9.031 5.406 1 93 84 LYS B CA 1
ATOM 1649 C C . LYS B 1 84 ? -0.518 -7.535 5.133 1 93 84 LYS B C 1
ATOM 1651 O O . LYS B 1 84 ? -0.127 -6.766 6.012 1 93 84 LYS B O 1
ATOM 1656 N N . HIS B 1 85 ? -0.784 -7.145 3.92 1 95.31 85 HIS B N 1
ATOM 1657 C CA . HIS B 1 85 ? -0.724 -5.738 3.531 1 95.31 85 HIS B CA 1
ATOM 1658 C C . HIS B 1 85 ? -1.71 -4.902 4.34 1 95.31 85 HIS B C 1
ATOM 1660 O O . HIS B 1 85 ? -1.357 -3.83 4.84 1 95.31 85 HIS B O 1
ATOM 1666 N N . LEU B 1 86 ? -2.912 -5.363 4.484 1 94.44 86 LEU B N 1
ATOM 1667 C CA . LEU B 1 86 ? -3.936 -4.656 5.246 1 94.44 86 LEU B CA 1
ATOM 1668 C C . LEU B 1 86 ? -3.568 -4.598 6.723 1 94.44 86 LEU B C 1
ATOM 1670 O O . LEU B 1 86 ? -3.836 -3.598 7.395 1 94.44 86 LEU B O 1
ATOM 1674 N N . ASN B 1 87 ? -2.994 -5.664 7.215 1 94.12 87 ASN B N 1
ATOM 1675 C CA . ASN B 1 87 ? -2.539 -5.672 8.602 1 94.12 87 ASN B CA 1
ATOM 1676 C C . ASN B 1 87 ? -1.442 -4.641 8.836 1 94.12 87 ASN B C 1
ATOM 1678 O O . ASN B 1 87 ? -1.386 -4.023 9.906 1 94.12 87 ASN B O 1
ATOM 1682 N N . GLU B 1 88 ? -0.561 -4.535 7.879 1 96 88 GLU B N 1
ATOM 1683 C CA . GLU B 1 88 ? 0.481 -3.518 7.984 1 96 88 GLU B CA 1
ATOM 1684 C C . GLU B 1 88 ? -0.12 -2.115 8.039 1 96 88 GLU B C 1
ATOM 1686 O O . GLU B 1 88 ? 0.312 -1.28 8.836 1 96 88 GLU B O 1
ATOM 1691 N N . LEU B 1 89 ? -1.077 -1.861 7.18 1 96.38 89 LEU B N 1
ATOM 1692 C CA . LEU B 1 89 ? -1.764 -0.575 7.199 1 96.38 89 LEU B CA 1
ATOM 1693 C C . LEU B 1 89 ? -2.436 -0.337 8.547 1 96.38 89 LEU B C 1
ATOM 1695 O O . LEU B 1 89 ? -2.277 0.729 9.141 1 96.38 89 LEU B O 1
ATOM 1699 N N . LYS B 1 90 ? -3.141 -1.301 8.984 1 94.5 90 LYS B N 1
ATOM 1700 C CA . LYS B 1 90 ? -3.828 -1.21 10.266 1 94.5 90 LYS B CA 1
ATOM 1701 C C . LYS B 1 90 ? -2.846 -0.91 11.398 1 94.5 90 LYS B C 1
ATOM 1703 O O . LYS B 1 90 ? -3.1 -0.039 12.234 1 94.5 90 LYS B O 1
ATOM 1708 N N . SER B 1 91 ? -1.781 -1.615 11.438 1 96.19 91 SER B N 1
ATOM 1709 C CA . SER B 1 91 ? -0.779 -1.442 12.484 1 96.19 91 SER B CA 1
ATOM 1710 C C . SER B 1 91 ? -0.189 -0.036 12.461 1 96.19 91 SER B C 1
ATOM 1712 O O . SER B 1 91 ? 0.024 0.574 13.508 1 96.19 91 SER B O 1
ATOM 1714 N N . ARG B 1 92 ? 0.117 0.423 11.352 1 95.75 92 ARG B N 1
ATOM 1715 C CA . ARG B 1 92 ? 0.678 1.764 11.219 1 95.75 92 ARG B CA 1
ATOM 1716 C C . ARG B 1 92 ? -0.32 2.822 11.68 1 95.75 92 ARG B C 1
ATOM 1718 O O . ARG B 1 92 ? 0.059 3.803 12.32 1 95.75 92 ARG B O 1
ATOM 1725 N N . ILE B 1 93 ? -1.615 2.65 11.32 1 94.31 93 ILE B N 1
ATOM 1726 C CA . ILE B 1 93 ? -2.664 3.545 11.797 1 94.31 93 ILE B CA 1
ATOM 1727 C C . ILE B 1 93 ? -2.709 3.516 13.32 1 94.31 93 ILE B C 1
ATOM 1729 O O . ILE B 1 93 ? -2.766 4.566 13.969 1 94.31 93 ILE B O 1
ATOM 1733 N N . ASP B 1 94 ? -2.607 2.33 13.867 1 94 94 ASP B N 1
ATOM 1734 C CA . ASP B 1 94 ? -2.643 2.174 15.32 1 94 94 ASP B CA 1
ATOM 1735 C C . ASP B 1 94 ? -1.471 2.898 15.977 1 94 94 ASP B C 1
ATOM 1737 O O . ASP B 1 94 ? -1.62 3.482 17.047 1 94 94 ASP B O 1
ATOM 1741 N N . PHE B 1 95 ? -0.381 2.83 15.391 1 94 95 PHE B N 1
ATOM 1742 C CA . PHE B 1 95 ? 0.801 3.49 15.93 1 94 95 PHE B CA 1
ATOM 1743 C C . PHE B 1 95 ? 0.612 5.004 15.961 1 94 95 PHE B C 1
ATOM 1745 O O . PHE B 1 95 ? 0.999 5.664 16.922 1 94 95 PHE B O 1
ATOM 1752 N N . VAL B 1 96 ? 0.059 5.543 14.914 1 93.44 96 VAL B N 1
ATOM 1753 C CA . VAL B 1 96 ? -0.194 6.977 14.852 1 93.44 96 VAL B CA 1
ATOM 1754 C C . VAL B 1 96 ? -1.179 7.375 15.945 1 93.44 96 VAL B C 1
ATOM 1756 O O . VAL B 1 96 ? -0.974 8.375 16.641 1 93.44 96 VAL B O 1
ATOM 1759 N N . VAL B 1 97 ? -2.264 6.66 16.062 1 90.5 97 VAL B N 1
ATOM 1760 C CA . VAL B 1 97 ? -3.301 6.934 17.047 1 90.5 97 VAL B CA 1
ATOM 1761 C C . VAL B 1 97 ? -2.693 6.934 18.453 1 90.5 97 VAL B C 1
ATOM 1763 O O . VAL B 1 97 ? -3 7.805 19.266 1 90.5 97 VAL B O 1
ATOM 1766 N N . ASN B 1 98 ? -1.871 5.969 18.703 1 89.75 98 ASN B N 1
ATOM 1767 C CA . ASN B 1 98 ? -1.263 5.836 20.031 1 89.75 98 ASN B CA 1
ATOM 1768 C C . ASN B 1 98 ? -0.329 7 20.344 1 89.75 98 ASN B C 1
ATOM 1770 O O . ASN B 1 98 ? -0.162 7.379 21.5 1 89.75 98 ASN B O 1
ATOM 1774 N N . GLU B 1 99 ? 0.251 7.551 19.328 1 87.81 99 GLU B N 1
ATOM 1775 C CA . GLU B 1 99 ? 1.201 8.641 19.516 1 87.81 99 GLU B CA 1
ATOM 1776 C C . GLU B 1 99 ? 0.483 9.984 19.625 1 87.81 99 GLU B C 1
ATOM 1778 O O . GLU B 1 99 ? 1.044 10.953 20.141 1 87.81 99 GLU B O 1
ATOM 1783 N N . THR B 1 100 ? -0.663 10.289 18.984 1 79.12 100 THR B N 1
ATOM 1784 C CA . THR B 1 100 ? -1.297 11.594 18.891 1 79.12 100 THR B CA 1
ATOM 1785 C C . THR B 1 100 ? -2.279 11.805 20.031 1 79.12 100 THR B C 1
ATOM 1787 O O . THR B 1 100 ? -2.742 12.922 20.266 1 79.12 100 THR B O 1
ATOM 1790 N N . ASN B 1 101 ? -2.264 11.109 21.109 1 64.06 101 ASN B N 1
ATOM 1791 C CA . ASN B 1 101 ? -2.953 11.305 22.391 1 64.06 101 ASN B CA 1
ATOM 1792 C C . ASN B 1 101 ? -4.316 11.961 22.188 1 64.06 101 ASN B C 1
ATOM 1794 O O . ASN B 1 101 ? -4.457 13.172 22.391 1 64.06 101 ASN B O 1
ATOM 1798 N N . ASN B 1 102 ? -5.52 11.32 21.844 1 61.34 102 ASN B N 1
ATOM 1799 C CA . ASN B 1 102 ? -6.906 11.656 22.141 1 61.34 102 ASN B CA 1
ATOM 1800 C C . ASN B 1 102 ? -7.438 12.727 21.203 1 61.34 102 ASN B C 1
ATOM 1802 O O . ASN B 1 102 ? -8.344 13.484 21.562 1 61.34 102 ASN B O 1
ATOM 1806 N N . SER B 1 103 ? -6.898 13.102 20.047 1 68.69 103 SER B N 1
ATOM 1807 C CA . SER B 1 103 ? -7.516 14.133 19.219 1 68.69 103 SER B CA 1
ATOM 1808 C C . SER B 1 103 ? -8.633 13.555 18.359 1 68.69 103 SER B C 1
ATOM 1810 O O . SER B 1 103 ? -8.789 12.336 18.266 1 68.69 103 SER B O 1
ATOM 1812 N N . GLU B 1 104 ? -9.688 14.32 18.234 1 67.94 104 GLU B N 1
ATOM 1813 C CA . GLU B 1 104 ? -10.742 13.977 17.281 1 67.94 104 GLU B CA 1
ATOM 1814 C C . GLU B 1 104 ? -10.172 13.242 16.062 1 67.94 104 GLU B C 1
ATOM 1816 O O . GLU B 1 104 ? -10.766 12.273 15.586 1 67.94 104 GLU B O 1
ATOM 1821 N N . PHE B 1 105 ? -8.977 13.562 15.703 1 74.38 105 PHE B N 1
ATOM 1822 C CA . PHE B 1 105 ? -8.258 12.938 14.602 1 74.38 105 PHE B CA 1
ATOM 1823 C C . PHE B 1 105 ? -7.988 11.469 14.891 1 74.38 105 PHE B C 1
ATOM 1825 O O . PHE B 1 105 ? -8.164 10.609 14.023 1 74.38 105 PHE B O 1
ATOM 1832 N N . SER B 1 106 ? -7.77 11.211 16.156 1 79.88 106 SER B N 1
ATOM 1833 C CA . SER B 1 106 ? -7.445 9.844 16.578 1 79.88 106 SER B CA 1
ATOM 1834 C C . SER B 1 106 ? -8.672 8.938 16.5 1 79.88 106 SER B C 1
ATOM 1836 O O . SER B 1 106 ? -8.555 7.77 16.125 1 79.88 106 SER B O 1
ATOM 1838 N N . ASN B 1 107 ? -9.82 9.5 16.734 1 82.81 107 ASN B N 1
ATOM 1839 C CA . ASN B 1 107 ? -11.039 8.695 16.703 1 82.81 107 ASN B CA 1
ATOM 1840 C C . ASN B 1 107 ? -11.398 8.273 15.289 1 82.81 107 ASN B C 1
ATOM 1842 O O . ASN B 1 107 ? -11.883 7.16 15.07 1 82.81 107 ASN B O 1
ATOM 1846 N N . ILE B 1 108 ? -11.242 9.141 14.375 1 81.25 108 ILE B N 1
ATOM 1847 C CA . ILE B 1 108 ? -11.5 8.836 12.969 1 81.25 108 ILE B CA 1
ATOM 1848 C C . ILE B 1 108 ? -10.547 7.746 12.492 1 81.25 108 ILE B C 1
ATOM 1850 O O . ILE B 1 108 ? -10.961 6.773 11.859 1 81.25 108 ILE B O 1
ATOM 1854 N N . LEU B 1 109 ? -9.297 7.832 12.875 1 87.12 109 LEU B N 1
ATOM 1855 C CA . LEU B 1 109 ? -8.297 6.84 12.508 1 87.12 109 LEU B CA 1
ATOM 1856 C C . LEU B 1 109 ? -8.609 5.492 13.148 1 87.12 109 LEU B C 1
ATOM 1858 O O . LEU B 1 109 ? -8.383 4.445 12.539 1 87.12 109 LEU B O 1
ATOM 1862 N N . LEU B 1 110 ? -9.086 5.586 14.336 1 85.81 110 LEU B N 1
ATOM 1863 C CA . LEU B 1 110 ? -9.43 4.348 15.031 1 85.81 110 LEU B CA 1
ATOM 1864 C C . LEU B 1 110 ? -10.555 3.617 14.312 1 85.81 110 LEU B C 1
ATOM 1866 O O . LEU B 1 110 ? -10.57 2.387 14.258 1 85.81 110 LEU B O 1
ATOM 1870 N N . SER B 1 111 ? -11.477 4.375 13.867 1 86.75 111 SER B N 1
ATOM 1871 C CA . SER B 1 111 ? -12.57 3.77 13.102 1 86.75 111 SER B CA 1
ATOM 1872 C C . SER B 1 111 ? -12.047 3.043 11.867 1 86.75 111 SER B C 1
ATOM 1874 O O . SER B 1 111 ? -12.516 1.949 11.547 1 86.75 111 SER B O 1
ATOM 1876 N N . TYR B 1 112 ? -11.109 3.602 11.227 1 83.81 112 TYR B N 1
ATOM 1877 C CA . TYR B 1 112 ? -10.508 2.949 10.062 1 83.81 112 TYR B CA 1
ATOM 1878 C C . TYR B 1 112 ? -9.742 1.698 10.477 1 83.81 112 TYR B C 1
ATOM 1880 O O . TYR B 1 112 ? -9.797 0.675 9.789 1 83.81 112 TYR B O 1
ATOM 1888 N N . SER B 1 113 ? -9.008 1.796 11.578 1 89.06 113 SER B N 1
ATOM 1889 C CA . SER B 1 113 ? -8.305 0.628 12.109 1 89.06 113 SER B CA 1
ATOM 1890 C C . SER B 1 113 ? -9.273 -0.524 12.359 1 89.06 113 SER B C 1
ATOM 1892 O O . SER B 1 113 ? -9 -1.664 11.977 1 89.06 113 SER B O 1
ATOM 1894 N N . ARG B 1 114 ? -10.359 -0.216 12.922 1 85.75 114 ARG B N 1
ATOM 1895 C CA . ARG B 1 114 ? -11.375 -1.224 13.227 1 85.75 114 ARG B CA 1
ATOM 1896 C C . ARG B 1 114 ? -11.953 -1.82 11.945 1 85.75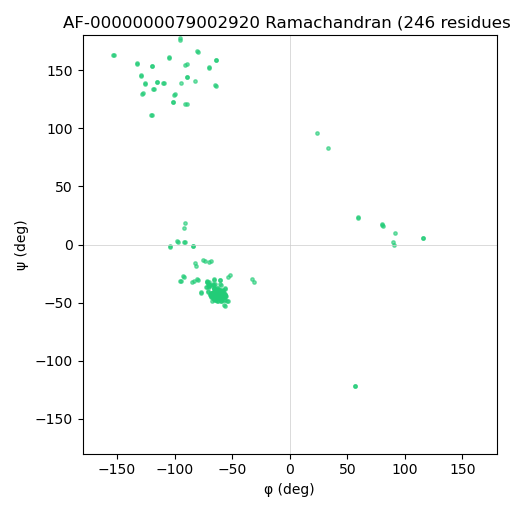 114 ARG B C 1
ATOM 1898 O O . ARG B 1 114 ? -12.188 -3.029 11.867 1 85.75 114 ARG B O 1
ATOM 1905 N N . LYS B 1 115 ? -12.227 -1.033 11.016 1 85.25 115 LYS B N 1
ATOM 1906 C CA . LYS B 1 115 ? -12.789 -1.515 9.75 1 85.25 115 LYS B CA 1
ATOM 1907 C C . LYS B 1 115 ? -11.797 -2.402 9.016 1 85.25 115 LYS B C 1
ATOM 1909 O O . LYS B 1 115 ? -12.18 -3.418 8.43 1 85.25 115 LYS B O 1
ATOM 1914 N N . LEU B 1 116 ? -10.602 -1.979 9.016 1 88.12 116 LEU B N 1
ATOM 1915 C CA . LEU B 1 116 ? -9.562 -2.812 8.422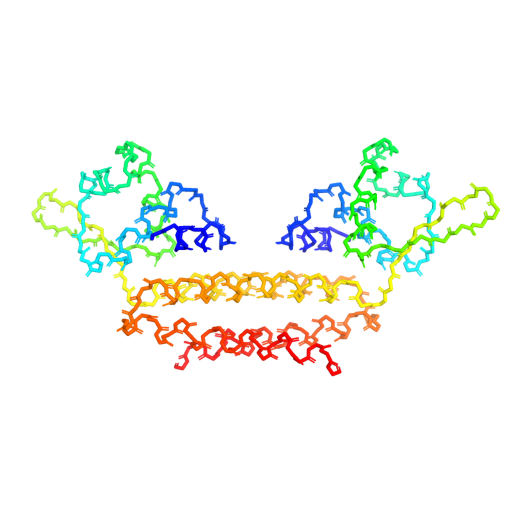 1 88.12 116 LEU B CA 1
ATOM 1916 C C . LEU B 1 116 ? -9.477 -4.16 9.133 1 88.12 116 LEU B C 1
ATOM 1918 O O . LEU B 1 116 ? -9.281 -5.195 8.492 1 88.12 116 LEU B O 1
ATOM 1922 N N . HIS B 1 117 ? -9.617 -4.113 10.422 1 85.69 117 HIS B N 1
ATOM 1923 C CA . HIS B 1 117 ? -9.625 -5.344 11.203 1 85.69 117 HIS B CA 1
ATOM 1924 C C . HIS B 1 117 ? -10.742 -6.281 10.742 1 85.69 117 HIS B C 1
ATOM 1926 O O . HIS B 1 117 ? -10.523 -7.488 10.609 1 85.69 117 HIS B O 1
ATOM 1932 N N . GLU B 1 118 ? -11.812 -5.738 10.445 1 82.94 118 GLU B N 1
ATOM 1933 C CA . GLU B 1 118 ? -12.953 -6.523 9.984 1 82.94 118 GLU B CA 1
ATOM 1934 C C . GLU B 1 118 ? -12.656 -7.188 8.648 1 82.94 118 GLU B C 1
ATOM 1936 O O . GLU B 1 118 ? -13.078 -8.32 8.406 1 82.94 118 GLU B O 1
ATOM 1941 N N . VAL B 1 119 ? -12.047 -6.48 7.762 1 80.88 119 VAL B N 1
ATOM 1942 C CA . VAL B 1 119 ? -11.695 -7.035 6.457 1 80.88 119 VAL B CA 1
ATOM 1943 C C . VAL B 1 119 ? -10.703 -8.18 6.629 1 80.88 119 VAL B C 1
ATOM 1945 O O . VAL B 1 119 ? -10.836 -9.227 5.992 1 80.88 119 VAL B O 1
ATOM 1948 N N . ILE B 1 120 ? -9.773 -7.949 7.559 1 83.25 120 ILE B N 1
ATOM 1949 C CA . ILE B 1 120 ? -8.711 -8.922 7.816 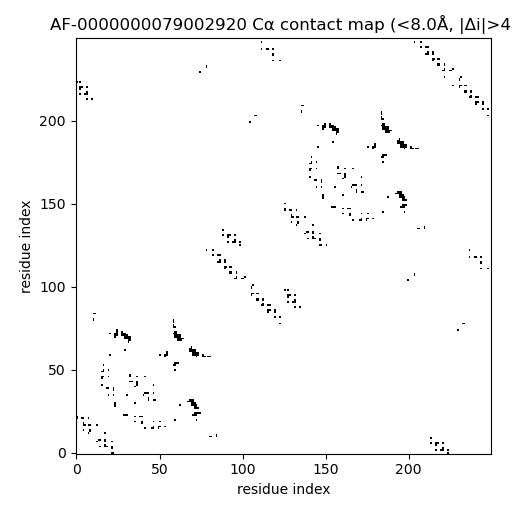1 83.25 120 ILE B CA 1
ATOM 1950 C C . ILE B 1 120 ? -9.312 -10.195 8.398 1 83.25 120 ILE B C 1
ATOM 1952 O O . ILE B 1 120 ? -8.938 -11.305 8 1 83.25 120 ILE B O 1
ATOM 1956 N N . TYR B 1 121 ? -10.203 -10.008 9.297 1 72.38 121 TYR B N 1
ATOM 1957 C CA . TYR B 1 121 ? -10.781 -11.156 9.992 1 72.38 121 TYR B CA 1
ATOM 1958 C C . TYR B 1 121 ? -11.875 -11.805 9.156 1 72.38 121 TYR B C 1
ATOM 1960 O O . TYR B 1 121 ? -12.289 -12.93 9.43 1 72.38 121 TYR B O 1
ATOM 1968 N N . LEU B 1 122 ? -12.453 -11.203 8.195 1 62.19 122 LEU B N 1
ATOM 1969 C CA . LEU B 1 122 ? -13.383 -11.852 7.285 1 62.19 122 LEU B CA 1
ATOM 1970 C C . LEU B 1 122 ? -12.672 -12.883 6.422 1 62.19 122 LEU B C 1
ATOM 1972 O O . LEU B 1 122 ? -13.258 -13.906 6.055 1 62.19 122 LEU B O 1
ATOM 1976 N N . GLY B 1 123 ? -11.57 -12.555 5.816 1 55.31 123 GLY B N 1
ATOM 1977 C CA . GLY B 1 123 ? -10.828 -13.484 4.977 1 55.31 123 GLY B CA 1
ATOM 1978 C C . GLY B 1 123 ? -10.531 -14.805 5.668 1 55.31 123 GLY B C 1
ATOM 1979 O O . GLY B 1 123 ? -10.203 -15.797 5.012 1 55.31 123 GLY B O 1
ATOM 1980 N N . ARG B 1 124 ? -10.438 -14.898 7.059 1 52.91 124 ARG B N 1
ATOM 1981 C CA . ARG B 1 124 ? -10.219 -16.141 7.781 1 52.91 124 ARG B CA 1
ATOM 1982 C C . ARG B 1 124 ? -11.492 -16.984 7.809 1 52.91 124 ARG B C 1
ATOM 1984 O O . ARG B 1 124 ? -11.445 -18.172 8.148 1 52.91 124 ARG B O 1
ATOM 1991 N N . ILE B 1 125 ? -12.68 -16.531 7.488 1 40.09 125 ILE B N 1
ATOM 1992 C CA . ILE B 1 125 ? -13.789 -17.469 7.41 1 40.09 125 ILE B CA 1
ATOM 1993 C C . ILE B 1 125 ? -13.812 -18.125 6.035 1 40.09 125 ILE B C 1
ATOM 1995 O O . ILE B 1 125 ? -13.672 -17.453 5.012 1 40.09 125 ILE B O 1
#

Nearest PDB structures (foldseek):
  5jbr-assembly1_B  TM=6.450E-01  e=2.024E-05  Beutenbergia cavernae DSM 12333
  1ku9-assembly1_B  TM=5.725E-01  e=2.768E-05  Methanocaldococcus jannaschii
  5k1y-assembly1_B  TM=6.893E-01  e=3.221E-03  Sulfolobus sp. NOB8H2
  6pcp-assembly2_B  TM=5.826E-01  e=1.428E-03  Bordetella pertussis
  2rdp-assembly1_A-2  TM=5.395E-01  e=3.650E-03  Geobacillus stearothermophilus

Secondary structure (DSSP, 8-state):
-HHHHHHHHHTT--HHHHHHHHHHHHH-S-EEHHHHHHHH---HHHHHHHHHHHHHTTSSEEEEETTEEEEE--TTHHHHHHHHHHHHHHHHHHHHHHHH-S-HHHHHHHHHHHHHHHHHHHTT-/-HHHHHHHHHTT--HHHHHHHHHHHHH-S-EEHHHHHHHH---HHHHHHHHHHHHHTTSSEEEEETTEEEEE--TTHHHHHHHHHHHHHHHHHHHHHHHH-S-HHHHHHHHHHHHHHHHHHHTT-

Organism: Staphylothermus marinus (strain ATCC 43588 / DSM 3639 / JCM 9404 / F1) (NCBI:txid399550)